Protein AF-A0A925UY74-F1 (afdb_monomer)

Radius of gyration: 26.26 Å; Cα contacts (8 Å, |Δi|>4): 155; chains: 1; bounding box: 75×29×95 Å

Mean predicted aligned error: 13.78 Å

Nearest PDB structures (foldseek):
  8ek4-assembly1_A  TM=3.257E-01  e=4.317E+00  synthetic construct
  6peq-assembly1_E  TM=3.991E-01  e=7.430E+00  Mus musculus

Sequence (183 aa):
MSEIPPVPEPGPTPPPEGYVAYPRGPQATTYGSADQLQALVEGYYGLNYVFILNVVLAMGGRLVGLSVDSPQGALAMLAGYFIVLFVVVGACSFPYNRKIAFGKGWGDGNAILASLLTALFSWLCCGIFGYIVMQQIAMSEMKKYGLKAGLGLRKKDAMALVEQLRAQESTTRTGQQSGNPTF

Secondary structure (DSSP, 8-state):
--PPPPPPP---PPPPTT-------S-----S-HHHHHHHHHHHHHHHHHHHHHHHHHHHHHHHHTT--SHHHHHHHHHHHHHHHHHHHHHHHHHHHHHHHHHHT--HHHHHHHHHHHHHHTTTSTTHHHHHHHHHHHHHHHHHTT---BSB--HHHHHHHHHHHHHHHHHHHHHHHT-----

Structure (mmCIF, N/CA/C/O backbone):
data_AF-A0A925UY74-F1
#
_entry.id   AF-A0A925UY74-F1
#
loop_
_atom_site.group_PDB
_atom_site.id
_atom_site.type_symbol
_atom_site.label_atom_id
_atom_site.label_alt_id
_atom_site.label_comp_id
_atom_site.label_asym_id
_atom_site.label_entity_id
_atom_site.label_seq_id
_atom_site.pdbx_PDB_ins_code
_atom_site.Cartn_x
_atom_site.Cartn_y
_atom_site.Cartn_z
_atom_site.occupancy
_atom_site.B_iso_or_equiv
_atom_site.auth_seq_id
_atom_site.auth_comp_id
_atom_site.auth_asym_id
_atom_site.auth_atom_id
_atom_site.pdbx_PDB_model_num
ATOM 1 N N . MET A 1 1 ? 30.519 -5.473 70.296 1.00 44.72 1 MET A N 1
ATOM 2 C CA . MET A 1 1 ? 30.339 -5.125 68.873 1.00 44.72 1 MET A CA 1
ATOM 3 C C . MET A 1 1 ? 28.926 -5.538 68.522 1.00 44.72 1 MET A C 1
ATOM 5 O O . MET A 1 1 ? 28.656 -6.728 68.520 1.00 44.72 1 MET A O 1
ATOM 9 N N . SER A 1 2 ? 28.015 -4.575 68.410 1.00 44.06 2 SER A N 1
ATOM 10 C CA . SER A 1 2 ? 26.586 -4.837 68.217 1.00 44.06 2 SER A CA 1
ATOM 11 C C . SER A 1 2 ? 26.280 -4.779 66.724 1.00 44.06 2 SER A C 1
ATOM 13 O O . SER A 1 2 ? 26.432 -3.720 66.119 1.00 44.06 2 SER A O 1
ATOM 15 N N . GLU A 1 3 ? 25.918 -5.915 66.129 1.00 50.50 3 GLU A N 1
ATOM 16 C CA . GLU A 1 3 ? 25.478 -5.991 64.734 1.00 50.50 3 GLU A CA 1
ATOM 17 C C . GLU A 1 3 ? 24.120 -5.298 64.580 1.00 50.50 3 GLU A C 1
ATOM 19 O O . GLU A 1 3 ? 23.162 -5.583 65.300 1.00 50.50 3 GLU A O 1
ATOM 24 N N . ILE A 1 4 ? 24.060 -4.343 63.655 1.00 61.00 4 ILE A N 1
ATOM 25 C CA . ILE A 1 4 ? 22.840 -3.634 63.271 1.00 61.00 4 ILE A CA 1
ATOM 26 C C . ILE A 1 4 ? 22.059 -4.566 62.329 1.00 61.00 4 ILE A C 1
ATOM 28 O O . ILE A 1 4 ? 22.638 -5.018 61.339 1.00 61.00 4 ILE A O 1
ATOM 32 N N . PRO A 1 5 ? 20.776 -4.875 62.592 1.00 61.28 5 PRO A N 1
ATOM 33 C CA . PRO A 1 5 ? 19.985 -5.698 61.684 1.00 61.28 5 PRO A CA 1
ATOM 34 C C . PRO A 1 5 ? 19.741 -4.973 60.344 1.00 61.28 5 PRO A C 1
ATOM 36 O O . PRO A 1 5 ? 19.656 -3.742 60.320 1.00 61.28 5 PRO A O 1
ATOM 39 N N . PRO A 1 6 ? 19.616 -5.708 59.223 1.00 59.97 6 PRO A N 1
ATOM 40 C CA . PRO A 1 6 ? 19.415 -5.116 57.904 1.00 59.97 6 PRO A CA 1
ATOM 41 C C . PRO A 1 6 ? 18.084 -4.354 57.825 1.00 59.97 6 PRO A C 1
ATOM 43 O O . PRO A 1 6 ? 17.042 -4.832 58.275 1.00 59.97 6 PRO A O 1
ATOM 46 N N . VAL A 1 7 ? 18.138 -3.156 57.238 1.00 63.53 7 VAL A N 1
ATOM 47 C CA . VAL A 1 7 ? 16.979 -2.293 56.972 1.00 63.53 7 VAL A CA 1
ATOM 48 C C . VAL A 1 7 ? 16.044 -3.006 55.981 1.00 63.53 7 VAL A C 1
ATOM 50 O O . VAL A 1 7 ? 16.523 -3.432 54.929 1.00 63.53 7 VAL A O 1
ATOM 53 N N . PRO A 1 8 ? 14.736 -3.147 56.266 1.00 57.12 8 PRO A N 1
ATOM 54 C CA . PRO A 1 8 ? 13.783 -3.693 55.304 1.00 57.12 8 PRO A CA 1
ATOM 55 C C . PRO A 1 8 ? 13.732 -2.808 54.054 1.00 57.12 8 PRO A C 1
ATOM 57 O O . PRO A 1 8 ? 13.574 -1.591 54.173 1.00 57.12 8 PRO A O 1
ATOM 60 N N . GLU A 1 9 ? 13.854 -3.402 52.864 1.00 60.41 9 GLU A N 1
ATOM 61 C CA . GLU A 1 9 ? 13.630 -2.675 51.613 1.00 60.41 9 GLU A CA 1
ATOM 62 C C . GLU A 1 9 ? 12.222 -2.061 51.635 1.00 60.41 9 GLU A C 1
ATOM 64 O O . GLU A 1 9 ? 11.257 -2.758 51.975 1.00 60.41 9 GLU A O 1
ATOM 69 N N . PRO A 1 10 ? 12.066 -0.766 51.303 1.00 47.56 10 PRO A N 1
ATOM 70 C CA . PRO A 1 10 ? 10.746 -0.180 51.194 1.00 47.56 10 PRO A CA 1
ATOM 71 C C . PRO A 1 10 ? 10.003 -0.922 50.083 1.00 47.56 10 PRO A C 1
ATOM 73 O O . PRO A 1 10 ? 10.365 -0.840 48.909 1.00 47.56 10 PRO A O 1
ATOM 76 N N . GLY A 1 11 ? 8.973 -1.676 50.475 1.00 52.66 11 GLY A N 1
ATOM 77 C CA . GLY A 1 11 ? 8.026 -2.272 49.541 1.00 52.66 11 GLY A CA 1
ATOM 78 C C . GLY A 1 11 ? 7.460 -1.204 48.599 1.00 52.66 11 GLY A C 1
ATOM 79 O O . GLY A 1 11 ? 7.533 -0.013 48.917 1.00 52.66 11 GLY A O 1
ATOM 80 N N . PRO A 1 12 ? 6.912 -1.603 47.437 1.00 53.03 12 PRO A N 1
ATOM 81 C CA . PRO A 1 12 ? 6.404 -0.665 46.443 1.00 53.03 12 PRO A CA 1
ATOM 82 C C . PRO A 1 12 ? 5.466 0.325 47.127 1.00 53.03 12 PRO A C 1
ATOM 84 O O . PRO A 1 12 ? 4.420 -0.054 47.657 1.00 53.03 12 PRO A O 1
ATOM 87 N N . THR A 1 13 ? 5.893 1.586 47.175 1.00 57.91 13 THR A N 1
ATOM 88 C CA . THR A 1 13 ? 5.117 2.647 47.793 1.00 57.91 13 THR A CA 1
ATOM 89 C C . THR A 1 13 ? 3.777 2.726 47.068 1.00 57.91 13 THR A C 1
ATOM 91 O O . THR A 1 13 ? 3.753 2.743 45.830 1.00 57.91 13 THR A O 1
ATOM 94 N N . PRO A 1 14 ? 2.645 2.732 47.796 1.00 54.75 14 PRO A N 1
ATOM 95 C CA . PRO A 1 14 ? 1.365 2.990 47.164 1.00 54.75 14 PRO A CA 1
ATOM 96 C C . PRO A 1 14 ? 1.463 4.342 46.442 1.00 54.75 14 PRO A C 1
ATOM 98 O O . PRO A 1 14 ? 2.092 5.269 46.967 1.00 54.75 14 PRO A O 1
ATOM 101 N N . PRO A 1 15 ? 0.925 4.458 45.214 1.00 52.31 15 PRO A N 1
ATOM 102 C CA . PRO A 1 15 ? 0.995 5.703 44.468 1.00 52.31 15 PRO A CA 1
ATOM 103 C C . PRO A 1 15 ? 0.397 6.840 45.315 1.00 52.31 15 PRO A C 1
ATOM 105 O O . PRO A 1 15 ? -0.578 6.599 46.029 1.00 52.31 15 PRO A O 1
ATOM 108 N N . PRO A 1 16 ? 0.971 8.057 45.256 1.00 47.22 16 PRO A N 1
ATOM 109 C CA . PRO A 1 16 ? 0.537 9.181 46.077 1.00 47.22 16 PRO A CA 1
ATOM 110 C C . PRO A 1 16 ? -0.980 9.378 45.980 1.00 47.22 16 PRO A C 1
ATOM 112 O O . PRO A 1 16 ? -1.518 9.474 44.871 1.00 47.22 16 PRO A O 1
ATOM 115 N N . GLU A 1 17 ? -1.659 9.433 47.129 1.00 47.22 17 GLU A N 1
ATOM 116 C CA . GLU A 1 17 ? -3.089 9.741 47.212 1.00 47.22 17 GLU A CA 1
ATOM 117 C C . GLU A 1 17 ? -3.333 11.106 46.558 1.00 47.22 17 GLU A C 1
ATOM 119 O O . GLU A 1 17 ? -2.916 12.148 47.059 1.00 47.22 17 GLU A O 1
ATOM 124 N N . GLY A 1 18 ? -3.924 11.085 45.363 1.00 42.22 18 GLY A N 1
ATOM 125 C CA . GLY A 1 18 ? -4.015 12.249 44.479 1.00 42.22 18 GLY A CA 1
ATOM 126 C C . GLY A 1 18 ? -3.722 11.931 43.013 1.00 42.22 18 GLY A C 1
ATOM 127 O O . GLY A 1 18 ? -4.150 12.681 42.137 1.00 42.22 18 GLY A O 1
ATOM 128 N N . TYR A 1 19 ? -3.093 10.788 42.708 1.00 36.66 19 TYR A N 1
ATOM 129 C CA . TYR A 1 19 ? -3.190 10.213 41.368 1.00 36.66 19 TYR A CA 1
ATOM 130 C C . TYR A 1 19 ? -4.611 9.697 41.167 1.00 36.66 19 TYR A C 1
ATOM 132 O O . TYR A 1 19 ? -4.950 8.567 41.516 1.00 36.66 19 TYR A O 1
ATOM 140 N N . VAL A 1 20 ? -5.454 10.551 40.590 1.00 40.66 20 VAL A N 1
ATOM 141 C CA . VAL A 1 20 ? -6.691 10.128 39.946 1.00 40.66 20 VAL A CA 1
ATOM 142 C C . VAL A 1 20 ? -6.278 9.043 38.957 1.00 40.66 20 VAL A C 1
ATOM 144 O O . VAL A 1 20 ? -5.642 9.326 37.939 1.00 40.66 20 VAL A O 1
ATOM 147 N N . ALA A 1 21 ? -6.575 7.784 39.280 1.00 42.03 21 ALA A N 1
ATOM 148 C CA . ALA A 1 21 ? -6.619 6.735 38.282 1.00 42.03 21 ALA A CA 1
ATOM 149 C C . ALA A 1 21 ? -7.477 7.308 37.158 1.00 42.03 21 ALA A C 1
ATOM 151 O O . ALA A 1 21 ? -8.649 7.597 37.404 1.00 42.03 21 ALA A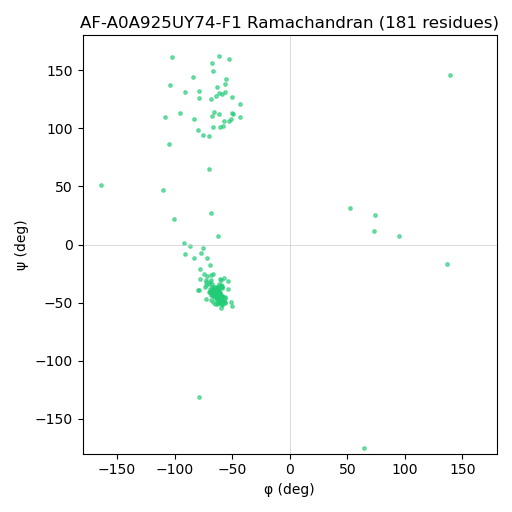 O 1
ATOM 152 N N . TYR A 1 22 ? -6.882 7.579 35.987 1.00 34.72 22 TYR A N 1
ATOM 153 C CA . TYR A 1 22 ? -7.635 8.085 34.842 1.00 34.72 22 TYR A CA 1
ATOM 154 C C . TYR A 1 22 ? -8.917 7.265 34.772 1.00 34.72 22 TYR A C 1
ATOM 156 O O . TYR A 1 22 ? -8.807 6.033 34.707 1.00 34.72 22 TYR A O 1
ATOM 164 N N . PRO A 1 23 ? -10.103 7.890 34.859 1.00 38.28 23 PRO A N 1
ATOM 165 C CA . PRO A 1 23 ? -11.331 7.140 34.788 1.00 38.28 23 PRO A CA 1
ATOM 166 C C . PRO A 1 23 ? -11.342 6.454 33.426 1.00 38.28 23 PRO A C 1
ATOM 168 O O . PRO A 1 23 ? -11.661 7.053 32.404 1.00 38.28 23 PRO A O 1
ATOM 171 N N . ARG A 1 24 ? -11.009 5.159 33.407 1.00 45.78 24 ARG A N 1
ATOM 172 C CA . ARG A 1 24 ? -11.509 4.224 32.404 1.00 45.78 24 ARG A CA 1
ATOM 173 C C . ARG A 1 24 ? -12.988 4.040 32.712 1.00 45.78 24 ARG A C 1
ATOM 175 O O . ARG A 1 24 ? -13.422 2.979 33.144 1.00 45.78 24 ARG A O 1
ATOM 182 N N . GLY A 1 25 ? -13.749 5.122 32.570 1.00 36.22 25 GLY A N 1
ATOM 183 C CA . GLY A 1 25 ? -15.185 5.016 32.471 1.00 36.22 25 GLY A CA 1
ATOM 184 C C . GLY A 1 25 ? -15.522 4.196 31.220 1.00 36.22 25 GLY A C 1
ATOM 185 O O . GLY A 1 25 ? -14.705 4.111 30.299 1.00 36.22 25 GLY A O 1
ATOM 186 N N . PRO A 1 26 ? -16.744 3.662 31.114 1.00 45.62 26 PRO A N 1
ATOM 187 C CA . PRO A 1 26 ? -17.269 3.097 29.868 1.00 45.62 26 PRO A CA 1
ATOM 188 C C . PRO A 1 26 ? -17.388 4.129 28.722 1.00 45.62 26 PRO A C 1
ATOM 190 O O . PRO A 1 26 ? -17.925 3.827 27.665 1.00 45.62 26 PRO A O 1
ATOM 193 N N . GLN A 1 27 ? -16.884 5.346 28.926 1.00 43.44 27 GLN A N 1
ATOM 194 C CA . GLN A 1 27 ? -16.844 6.468 28.000 1.00 43.44 27 GLN A CA 1
ATOM 195 C C . GLN A 1 27 ? -15.401 6.737 27.555 1.00 43.44 27 GLN A C 1
ATOM 197 O O . GLN A 1 27 ? -14.945 7.879 27.555 1.00 43.44 27 GLN A O 1
ATOM 202 N N . ALA A 1 28 ? -14.654 5.693 27.177 1.00 43.72 28 ALA A N 1
ATOM 203 C CA . ALA A 1 28 ? -13.591 5.919 26.208 1.00 43.72 28 ALA A CA 1
ATOM 204 C C . ALA A 1 28 ? -14.299 6.501 24.984 1.00 43.72 28 ALA A C 1
ATOM 206 O O . ALA A 1 28 ? -15.018 5.775 24.302 1.00 43.72 28 ALA A O 1
ATOM 207 N N . THR A 1 29 ? -14.205 7.818 24.796 1.00 46.59 29 THR A N 1
ATOM 208 C CA . THR A 1 29 ? -14.653 8.507 23.590 1.00 46.59 29 THR A CA 1
ATOM 209 C C . THR A 1 29 ? -14.200 7.659 22.419 1.00 46.59 29 THR A C 1
ATOM 211 O O . THR A 1 29 ? -12.999 7.477 22.225 1.00 46.59 29 THR A O 1
ATOM 214 N N . THR A 1 30 ? -15.162 7.032 21.745 1.00 56.03 30 THR A N 1
ATOM 215 C CA . THR A 1 30 ? -14.930 6.027 20.715 1.00 56.03 30 THR A CA 1
ATOM 216 C C . THR A 1 30 ? -13.933 6.615 19.726 1.00 56.03 30 THR A C 1
ATOM 218 O O . THR A 1 30 ? -14.227 7.611 19.065 1.00 56.03 30 THR A O 1
ATOM 221 N N . TYR A 1 31 ? -12.694 6.113 19.738 1.00 62.91 31 TYR A N 1
ATOM 222 C CA . TYR A 1 31 ? -11.651 6.657 18.880 1.00 62.91 31 TYR A CA 1
ATOM 223 C C . TYR A 1 31 ? -12.034 6.319 17.444 1.00 62.91 31 TYR A C 1
ATOM 225 O O . TYR A 1 31 ? -12.016 5.146 17.092 1.00 62.91 31 TYR A O 1
ATOM 233 N N . GLY A 1 32 ? -12.402 7.325 16.650 1.00 74.38 32 GLY A N 1
ATOM 234 C CA . GLY A 1 32 ? -12.846 7.147 15.267 1.00 74.38 32 GLY A CA 1
ATOM 235 C C . GLY A 1 32 ? -14.154 6.359 15.110 1.00 74.38 32 GLY A C 1
ATOM 236 O O . GLY A 1 32 ? -14.821 6.018 16.086 1.00 74.38 32 GLY A O 1
ATOM 237 N N . SER A 1 33 ? -14.535 6.093 13.859 1.00 83.44 33 SER A N 1
ATOM 238 C CA . SER A 1 33 ? -15.723 5.293 13.517 1.00 83.44 33 SER A CA 1
ATOM 239 C C . SER A 1 33 ? -15.375 3.864 13.098 1.00 83.44 33 SER A C 1
ATOM 241 O O . SER A 1 33 ? -14.248 3.572 12.678 1.00 83.44 33 SER A O 1
ATOM 243 N N . ALA A 1 34 ? -16.368 2.971 13.136 1.00 84.38 34 ALA A N 1
ATOM 244 C CA . ALA A 1 34 ? -16.232 1.612 12.609 1.00 84.38 34 ALA A CA 1
ATOM 245 C C . ALA A 1 34 ? -15.748 1.601 11.143 1.00 84.38 34 ALA A C 1
ATOM 247 O O . ALA A 1 34 ? -14.894 0.793 10.769 1.00 84.38 34 ALA A O 1
ATOM 248 N N . ASP A 1 35 ? -16.229 2.544 10.327 1.00 84.06 35 ASP A N 1
ATOM 249 C CA . ASP A 1 35 ? -15.862 2.657 8.912 1.00 84.06 35 ASP A CA 1
ATOM 250 C C . ASP A 1 35 ? -14.408 3.120 8.714 1.00 84.06 35 ASP A C 1
ATOM 252 O O . ASP A 1 35 ? -13.727 2.661 7.792 1.00 84.06 35 ASP A O 1
ATOM 256 N N . GLN A 1 36 ? -13.889 3.983 9.595 1.00 84.06 36 GLN A N 1
ATOM 257 C CA . GLN A 1 36 ? -12.480 4.390 9.575 1.00 84.06 36 GLN A CA 1
ATOM 258 C C . GLN A 1 36 ? -11.556 3.218 9.918 1.00 84.06 36 GLN A C 1
ATOM 260 O O . GLN A 1 36 ? -10.562 2.993 9.219 1.00 84.06 36 GLN A O 1
ATOM 265 N N . LEU A 1 37 ? -11.905 2.427 10.939 1.00 85.50 37 LEU A N 1
ATOM 266 C CA . LEU A 1 37 ? -11.151 1.223 11.282 1.00 85.50 37 LEU A CA 1
ATOM 267 C C . LEU A 1 37 ? -11.206 0.188 10.152 1.00 85.50 37 LEU A C 1
ATOM 269 O O . LEU A 1 37 ? -10.174 -0.376 9.785 1.00 85.50 37 LEU A O 1
ATOM 273 N N . GLN A 1 38 ? -12.380 -0.029 9.554 1.00 87.75 38 GLN A N 1
ATOM 274 C CA . GLN A 1 38 ? -12.535 -0.939 8.421 1.00 87.75 38 GLN A CA 1
ATOM 275 C C . GLN A 1 38 ? -11.642 -0.520 7.242 1.00 87.75 38 GLN A C 1
ATOM 277 O O . GLN A 1 38 ? -10.935 -1.356 6.673 1.00 87.75 38 GLN A O 1
ATOM 282 N N . ALA A 1 39 ? -11.605 0.773 6.912 1.00 86.31 39 ALA A N 1
ATOM 283 C CA . ALA A 1 39 ? -10.749 1.295 5.854 1.00 86.31 39 ALA A CA 1
ATOM 284 C C . ALA A 1 39 ? -9.250 1.097 6.154 1.00 86.31 39 ALA A C 1
ATOM 286 O O . ALA A 1 39 ? -8.506 0.667 5.268 1.00 86.31 39 ALA A O 1
ATOM 287 N N . LEU A 1 40 ? -8.799 1.325 7.396 1.00 86.62 40 LEU A N 1
ATOM 288 C CA . LEU A 1 40 ? -7.410 1.053 7.803 1.00 86.62 40 LEU A CA 1
ATOM 289 C C . LEU A 1 40 ? -7.042 -0.416 7.613 1.00 86.62 40 LEU A C 1
ATOM 291 O O . LEU A 1 40 ? -5.986 -0.717 7.056 1.00 86.62 40 LEU A O 1
ATOM 295 N N . VAL A 1 41 ? -7.917 -1.326 8.044 1.00 87.69 41 VAL A N 1
ATOM 296 C CA . VAL A 1 41 ? -7.711 -2.773 7.926 1.00 87.69 41 VAL A CA 1
ATOM 297 C C . VAL A 1 41 ? -7.626 -3.174 6.455 1.00 87.69 41 VAL A C 1
ATOM 299 O O . VAL A 1 41 ? -6.674 -3.836 6.040 1.00 87.69 41 VAL A O 1
ATOM 302 N N . GLU A 1 42 ? -8.584 -2.750 5.636 1.00 88.50 42 GLU A N 1
ATOM 303 C CA . GLU A 1 42 ? -8.595 -3.058 4.206 1.00 88.50 42 GLU A CA 1
ATOM 304 C C . GLU A 1 42 ? -7.387 -2.477 3.466 1.00 88.50 42 GLU A C 1
ATOM 306 O O . GLU A 1 42 ? -6.826 -3.146 2.598 1.00 88.50 42 GLU A O 1
ATOM 311 N N . GLY A 1 43 ? -6.965 -1.262 3.815 1.00 86.00 43 GLY A N 1
ATOM 312 C CA . GLY A 1 43 ? -5.767 -0.639 3.264 1.00 86.00 43 GLY A CA 1
ATOM 313 C C . GLY A 1 43 ? -4.487 -1.376 3.666 1.00 86.00 43 GLY A C 1
ATOM 314 O O . GLY A 1 43 ? -3.660 -1.678 2.809 1.00 86.00 43 GLY A O 1
ATOM 315 N N . TYR A 1 44 ? -4.360 -1.746 4.943 1.00 88.81 44 TYR A N 1
ATOM 316 C CA . TYR A 1 44 ? -3.216 -2.482 5.485 1.00 88.81 44 TYR A CA 1
ATOM 317 C C . TYR A 1 44 ? -3.009 -3.831 4.783 1.00 88.81 44 TYR A C 1
ATOM 319 O O . TYR A 1 44 ? -1.925 -4.107 4.269 1.00 88.81 44 TYR A O 1
ATOM 327 N N . TYR A 1 45 ? -4.055 -4.662 4.696 1.00 88.50 45 TYR A N 1
ATOM 328 C CA . TYR A 1 45 ? -3.957 -5.952 4.000 1.00 88.50 45 TYR A CA 1
ATOM 329 C C . TYR A 1 45 ? -3.896 -5.794 2.481 1.00 88.50 45 TYR A C 1
ATOM 331 O O . TYR A 1 45 ? -3.233 -6.584 1.816 1.00 88.50 45 TYR A O 1
ATOM 339 N N . GLY A 1 46 ? -4.556 -4.774 1.930 1.00 85.88 46 GLY A N 1
ATOM 340 C CA . GLY A 1 46 ? -4.504 -4.446 0.510 1.00 85.88 46 GLY A CA 1
ATOM 341 C C . GLY A 1 46 ? -3.087 -4.145 0.027 1.00 85.88 46 GLY A C 1
ATOM 342 O O . GLY A 1 46 ? -2.648 -4.705 -0.977 1.00 85.88 46 GLY A O 1
ATOM 343 N N . LEU A 1 47 ? -2.327 -3.353 0.792 1.00 86.75 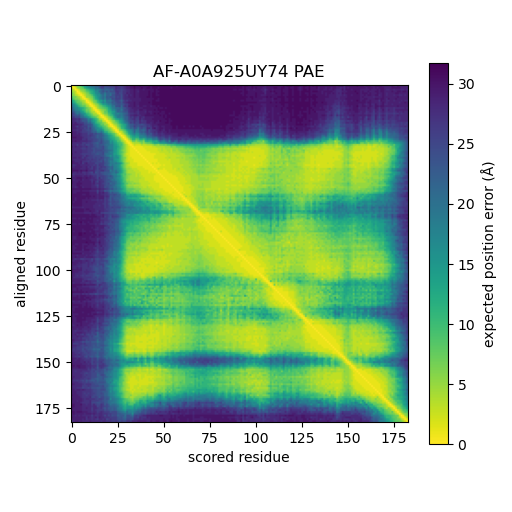47 LEU A N 1
ATOM 344 C CA . LEU A 1 47 ? -0.928 -3.066 0.470 1.00 86.75 47 LEU A CA 1
ATOM 345 C C . LEU A 1 47 ? -0.045 -4.317 0.438 1.00 86.75 47 LEU A C 1
ATOM 347 O O . LEU A 1 47 ? 0.917 -4.332 -0.324 1.00 86.75 47 LEU A O 1
ATOM 351 N N . ASN A 1 48 ? -0.353 -5.365 1.211 1.00 88.25 48 ASN A N 1
ATOM 352 C CA . ASN A 1 48 ? 0.420 -6.615 1.168 1.00 88.25 48 ASN A CA 1
ATOM 353 C C . ASN A 1 48 ? 0.348 -7.256 -0.220 1.00 88.25 48 ASN A C 1
ATOM 355 O O . ASN A 1 48 ? 1.364 -7.715 -0.736 1.00 88.25 48 ASN A O 1
ATOM 359 N N . TYR A 1 49 ? -0.833 -7.250 -0.846 1.00 86.75 49 TYR A N 1
ATOM 360 C CA . TYR A 1 49 ? -1.000 -7.774 -2.201 1.00 86.75 49 TYR A CA 1
ATOM 361 C C . TYR A 1 49 ? -0.223 -6.949 -3.223 1.00 86.75 49 TYR A C 1
ATOM 363 O O . TYR A 1 49 ? 0.416 -7.519 -4.102 1.00 86.75 49 TYR A O 1
ATOM 371 N N . VAL A 1 50 ? -0.223 -5.620 -3.083 1.00 86.06 50 VAL A N 1
ATOM 372 C CA . VAL A 1 50 ? 0.540 -4.734 -3.974 1.00 86.06 50 VAL A CA 1
ATOM 373 C C . VAL A 1 50 ? 2.044 -4.926 -3.795 1.00 86.06 50 VAL A C 1
ATOM 375 O O . VAL A 1 50 ? 2.777 -4.931 -4.779 1.00 86.06 50 VAL A O 1
ATOM 378 N N . PHE A 1 51 ? 2.511 -5.139 -2.565 1.00 86.12 51 PHE A N 1
ATOM 379 C CA . PHE A 1 51 ? 3.910 -5.459 -2.298 1.00 86.12 51 PHE A CA 1
ATOM 380 C C . PHE A 1 51 ? 4.321 -6.781 -2.955 1.00 86.12 51 PHE A C 1
ATOM 382 O O . PHE A 1 51 ? 5.322 -6.821 -3.664 1.00 86.12 51 PHE A O 1
ATOM 389 N N . ILE A 1 52 ? 3.520 -7.841 -2.795 1.00 88.38 52 ILE A N 1
ATOM 390 C CA . ILE A 1 52 ? 3.773 -9.137 -3.445 1.00 88.38 52 ILE A CA 1
ATOM 391 C C . ILE A 1 52 ? 3.769 -8.984 -4.970 1.00 88.38 52 ILE A C 1
ATOM 393 O O . ILE A 1 52 ? 4.687 -9.468 -5.628 1.00 88.38 52 ILE A O 1
ATOM 397 N N . LEU A 1 53 ? 2.787 -8.272 -5.532 1.00 87.38 53 LEU A N 1
ATOM 398 C CA . LEU A 1 53 ? 2.732 -7.969 -6.962 1.00 87.38 53 LEU A CA 1
ATOM 399 C C . LEU A 1 53 ? 4.008 -7.256 -7.422 1.00 87.38 53 LEU A C 1
ATOM 401 O O . LEU A 1 53 ? 4.592 -7.649 -8.427 1.00 87.38 53 LEU A O 1
ATOM 405 N N . ASN A 1 54 ? 4.470 -6.251 -6.675 1.00 85.69 54 ASN A N 1
ATOM 406 C CA . ASN A 1 54 ? 5.693 -5.532 -7.004 1.00 85.69 54 ASN A CA 1
ATOM 407 C C . ASN A 1 54 ? 6.927 -6.444 -6.967 1.00 85.69 54 ASN A C 1
ATOM 409 O O . ASN A 1 54 ? 7.761 -6.363 -7.858 1.00 85.69 54 ASN A O 1
ATOM 413 N N . VAL A 1 55 ? 7.034 -7.350 -5.988 1.00 85.62 55 VAL A N 1
ATOM 414 C CA . VAL A 1 55 ? 8.126 -8.339 -5.919 1.00 85.62 55 VAL A CA 1
ATOM 415 C C . VAL A 1 55 ? 8.090 -9.297 -7.115 1.00 85.62 55 VAL A C 1
ATOM 417 O O . VAL A 1 55 ? 9.123 -9.554 -7.731 1.00 85.62 55 VAL A O 1
ATOM 420 N N . VAL A 1 56 ? 6.908 -9.794 -7.491 1.00 87.50 56 VAL A N 1
ATOM 421 C CA . VAL A 1 56 ? 6.742 -10.681 -8.655 1.00 87.50 56 VAL A CA 1
ATOM 422 C C . VAL A 1 56 ? 7.117 -9.956 -9.947 1.00 87.50 56 VAL A C 1
ATOM 424 O O . VAL A 1 56 ? 7.871 -10.493 -10.759 1.00 87.50 56 VAL A O 1
ATOM 427 N N . LEU A 1 57 ? 6.649 -8.716 -10.122 1.00 85.19 57 LEU A N 1
ATOM 428 C CA . LEU A 1 57 ? 7.008 -7.893 -11.273 1.00 85.19 57 LEU A CA 1
ATOM 429 C C . LEU A 1 57 ? 8.511 -7.606 -11.296 1.00 85.19 57 LEU A C 1
ATOM 431 O O . LEU A 1 57 ? 9.108 -7.762 -12.362 1.00 85.19 57 LEU A O 1
ATOM 435 N N . ALA A 1 58 ? 9.119 -7.249 -10.152 1.00 82.12 58 ALA A N 1
ATOM 436 C CA . ALA A 1 58 ? 10.563 -7.032 -9.951 1.00 82.12 58 ALA A CA 1
ATOM 437 C C . ALA A 1 58 ? 11.395 -8.212 -10.466 1.00 82.12 58 ALA A C 1
ATOM 439 O O . ALA A 1 58 ? 12.334 -8.034 -11.246 1.00 82.12 58 ALA A O 1
ATOM 440 N N . MET A 1 59 ? 11.020 -9.428 -10.067 1.00 82.94 59 MET A N 1
ATOM 441 C CA . MET A 1 59 ? 11.683 -10.652 -10.514 1.00 82.94 59 MET A CA 1
ATOM 442 C C . MET A 1 59 ? 11.453 -10.923 -12.005 1.00 82.94 59 MET A C 1
ATOM 444 O O . MET A 1 59 ? 12.406 -11.233 -12.717 1.00 82.94 59 MET A O 1
ATOM 448 N N . GLY A 1 60 ? 10.222 -10.757 -12.498 1.00 81.50 60 GLY A N 1
ATOM 449 C CA . GLY A 1 60 ? 9.892 -10.962 -13.912 1.00 81.50 60 GLY A CA 1
ATOM 450 C C . GLY A 1 60 ? 10.671 -10.033 -14.847 1.00 81.50 60 GLY A C 1
ATOM 451 O O . GLY A 1 60 ? 11.241 -10.485 -15.837 1.00 81.50 60 GLY A O 1
ATOM 452 N N . GLY A 1 61 ? 10.781 -8.749 -14.499 1.00 77.56 61 GLY A N 1
ATOM 453 C CA . GLY A 1 61 ? 11.544 -7.773 -15.282 1.00 77.56 61 GLY A CA 1
ATOM 454 C C . GLY A 1 61 ? 13.038 -8.077 -15.342 1.00 77.56 61 GLY A C 1
ATOM 455 O O . GLY A 1 61 ? 13.655 -7.921 -16.393 1.00 77.56 61 GLY A O 1
ATOM 456 N N . ARG A 1 62 ? 13.614 -8.580 -14.242 1.00 76.31 62 ARG A N 1
ATOM 457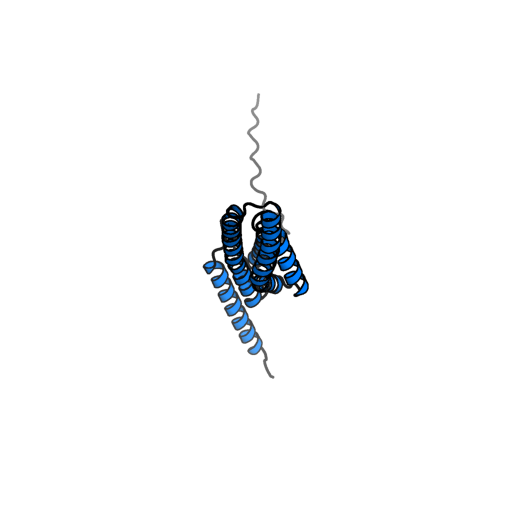 C CA . ARG A 1 62 ? 15.017 -9.019 -14.202 1.00 76.31 62 ARG A CA 1
ATOM 458 C C . ARG A 1 62 ? 15.272 -10.193 -15.146 1.00 76.31 62 ARG A C 1
ATOM 460 O O . ARG A 1 62 ? 16.291 -10.187 -15.821 1.00 76.31 62 ARG A O 1
ATOM 467 N N . LEU A 1 63 ? 14.354 -11.159 -15.223 1.00 79.31 63 LEU A N 1
ATOM 468 C CA . LEU A 1 63 ? 14.483 -12.318 -16.115 1.00 79.31 63 LEU A CA 1
ATOM 469 C C . LEU A 1 63 ? 14.443 -11.918 -17.595 1.00 79.31 63 LEU A C 1
ATOM 471 O O . LEU A 1 63 ? 15.267 -12.388 -18.371 1.00 79.31 63 LEU A O 1
ATOM 475 N N . VAL A 1 64 ? 13.538 -11.009 -17.969 1.00 77.31 64 VAL A N 1
ATOM 476 C CA . VAL A 1 64 ? 13.459 -10.482 -19.344 1.00 77.31 64 VAL A CA 1
ATOM 477 C C . VAL A 1 64 ? 14.681 -9.604 -19.671 1.00 77.31 64 VAL A C 1
ATOM 479 O O . VAL A 1 64 ? 15.149 -9.581 -20.804 1.00 77.31 64 VAL A O 1
ATOM 482 N N . GLY A 1 65 ? 15.257 -8.931 -18.668 1.00 71.38 65 GLY A N 1
ATOM 483 C CA . GLY A 1 65 ? 16.459 -8.103 -18.820 1.00 71.38 65 GLY A CA 1
ATOM 484 C C . GLY A 1 65 ? 17.722 -8.885 -19.163 1.00 71.38 65 GLY A C 1
ATOM 485 O O . GLY A 1 65 ? 18.614 -8.340 -19.805 1.00 71.38 65 GLY A O 1
ATOM 486 N N . LEU A 1 66 ? 17.783 -10.168 -18.796 1.00 76.12 66 LEU A N 1
ATOM 487 C CA . LEU A 1 66 ? 18.897 -11.056 -19.143 1.00 76.12 66 LEU A CA 1
ATOM 488 C C . LEU A 1 66 ? 18.912 -11.447 -20.628 1.00 76.12 66 LEU A C 1
ATOM 490 O O . LEU A 1 66 ? 19.892 -12.019 -21.087 1.00 76.12 66 LEU A O 1
ATOM 494 N N . SER A 1 67 ? 17.835 -11.171 -21.367 1.00 78.44 67 SER A N 1
ATOM 495 C CA . SER A 1 67 ? 17.673 -11.557 -22.776 1.00 78.44 67 SER A CA 1
ATOM 496 C C . SER A 1 67 ? 18.155 -10.489 -23.765 1.00 78.44 67 SER A C 1
ATOM 498 O O . SER A 1 67 ? 17.967 -10.651 -24.968 1.00 78.44 67 SER A O 1
ATOM 500 N N . VAL A 1 68 ? 18.684 -9.361 -23.277 1.00 83.00 68 VAL A N 1
ATOM 501 C CA . VAL A 1 68 ? 19.023 -8.201 -24.108 1.00 83.00 68 VAL A CA 1
ATOM 502 C C . VAL A 1 68 ? 20.536 -8.063 -24.247 1.00 83.00 68 VAL A C 1
ATOM 504 O O . VAL A 1 68 ? 21.218 -7.648 -23.315 1.00 83.00 68 VAL A O 1
ATOM 507 N N . ASP A 1 69 ? 21.045 -8.338 -25.447 1.00 83.06 69 ASP A N 1
ATOM 508 C CA . ASP A 1 69 ? 22.490 -8.391 -25.713 1.00 83.06 69 ASP A CA 1
ATOM 509 C C . ASP A 1 69 ? 23.136 -7.019 -25.980 1.00 83.06 69 ASP A C 1
ATOM 511 O O . ASP A 1 69 ? 24.361 -6.894 -26.007 1.00 83.06 69 ASP A O 1
ATOM 515 N N . SER A 1 70 ? 22.337 -5.963 -26.182 1.00 89.69 70 SER A N 1
ATOM 516 C CA . SER A 1 70 ? 22.853 -4.619 -26.477 1.00 89.69 70 SER A CA 1
ATOM 517 C C . SER A 1 70 ? 22.763 -3.678 -25.266 1.00 89.69 70 SER A C 1
ATOM 519 O O . SER A 1 70 ? 21.710 -3.603 -24.628 1.00 89.69 70 SER A O 1
ATOM 521 N N . PRO A 1 71 ? 23.802 -2.868 -24.977 1.00 84.56 71 PRO A N 1
ATOM 522 C CA . PRO A 1 71 ? 23.763 -1.888 -23.886 1.00 84.56 71 PRO A CA 1
ATOM 523 C C . PRO A 1 71 ? 22.636 -0.856 -24.035 1.00 84.56 71 PRO A C 1
ATOM 525 O O . PRO A 1 71 ? 22.007 -0.461 -23.056 1.00 84.56 71 PRO A O 1
ATOM 528 N N . GLN A 1 72 ? 22.356 -0.436 -25.273 1.00 87.75 72 GLN A N 1
ATOM 529 C CA . GLN A 1 72 ? 21.280 0.507 -25.596 1.00 87.75 72 GLN A CA 1
ATOM 530 C C . GLN A 1 72 ? 19.901 -0.131 -25.392 1.00 87.75 72 GLN A C 1
ATOM 532 O O . GLN A 1 72 ? 19.015 0.501 -24.818 1.00 87.75 72 GLN A O 1
ATOM 537 N N . GLY A 1 73 ? 19.735 -1.396 -25.792 1.00 84.25 73 GLY A N 1
ATOM 538 C CA . GLY A 1 73 ? 18.525 -2.166 -25.520 1.00 84.25 73 GLY A CA 1
ATOM 539 C C . GLY A 1 73 ? 18.314 -2.388 -24.024 1.00 84.25 73 GLY A C 1
ATOM 540 O O . GLY A 1 73 ? 17.197 -2.225 -23.543 1.00 84.25 73 GLY A O 1
ATOM 541 N N . ALA A 1 74 ? 19.375 -2.688 -23.271 1.00 82.19 74 ALA A N 1
ATOM 542 C CA . ALA A 1 74 ? 19.305 -2.876 -21.824 1.00 82.19 74 ALA A CA 1
ATOM 543 C C . ALA A 1 74 ? 18.878 -1.585 -21.107 1.00 82.19 74 ALA A C 1
ATOM 545 O O . ALA A 1 74 ? 18.020 -1.625 -20.228 1.00 82.19 74 ALA A O 1
ATOM 546 N N . LEU A 1 75 ? 19.413 -0.430 -21.524 1.00 83.94 75 LEU A N 1
ATOM 547 C CA . LEU A 1 75 ? 19.006 0.892 -21.032 1.00 83.94 75 LEU A CA 1
ATOM 548 C C . LEU A 1 75 ? 17.545 1.218 -21.363 1.00 83.94 75 LEU A C 1
ATOM 550 O O . LEU A 1 75 ? 16.799 1.635 -20.477 1.00 83.94 75 LEU A O 1
ATOM 554 N N . ALA A 1 76 ? 17.124 1.008 -22.613 1.00 85.81 76 ALA A N 1
ATOM 555 C CA . ALA A 1 76 ? 15.743 1.237 -23.037 1.00 85.81 76 ALA A CA 1
ATOM 556 C C . ALA A 1 76 ? 14.765 0.324 -22.285 1.00 85.81 76 ALA A C 1
ATOM 558 O O . ALA A 1 76 ? 13.701 0.768 -21.853 1.00 85.81 76 ALA A O 1
ATOM 559 N N . MET A 1 77 ? 15.151 -0.934 -22.067 1.00 85.25 77 MET A N 1
ATOM 560 C CA . MET A 1 77 ? 14.357 -1.887 -21.311 1.00 85.25 77 MET A CA 1
ATOM 561 C C . MET A 1 77 ? 14.282 -1.508 -19.827 1.00 85.25 77 MET A C 1
ATOM 563 O O . MET A 1 77 ? 13.191 -1.527 -19.269 1.00 85.25 77 MET A O 1
ATOM 567 N N . LEU A 1 78 ? 15.390 -1.097 -19.198 1.00 83.62 78 LEU A N 1
ATOM 568 C CA . LEU A 1 78 ? 15.406 -0.561 -17.830 1.00 83.62 78 LEU A CA 1
ATOM 569 C C . LEU A 1 78 ? 14.465 0.643 -17.697 1.00 83.62 78 LEU A C 1
ATOM 571 O O . LEU A 1 78 ? 13.623 0.666 -16.804 1.00 83.62 78 LEU A O 1
ATOM 575 N N . ALA A 1 79 ? 14.560 1.620 -18.599 1.00 84.19 79 ALA A N 1
ATOM 576 C CA . ALA A 1 79 ? 13.707 2.807 -18.568 1.00 84.19 79 ALA A CA 1
ATOM 577 C C . ALA A 1 79 ? 12.221 2.461 -18.778 1.00 84.19 79 ALA A C 1
ATOM 579 O O . ALA A 1 79 ? 11.366 2.912 -18.015 1.00 84.19 79 ALA A O 1
ATOM 580 N N . GLY A 1 80 ? 11.904 1.619 -19.766 1.00 85.19 80 GLY A N 1
ATOM 581 C CA . GLY A 1 80 ? 10.533 1.163 -20.010 1.00 85.19 80 GLY A CA 1
ATOM 582 C C . GLY A 1 80 ? 9.971 0.378 -18.825 1.00 85.19 80 GLY A C 1
ATOM 583 O O . GLY A 1 80 ? 8.844 0.606 -18.391 1.00 85.19 80 GLY A O 1
ATOM 584 N N . TYR A 1 81 ? 10.789 -0.489 -18.238 1.00 84.69 81 TYR A N 1
ATOM 585 C CA . TYR A 1 81 ? 10.435 -1.273 -17.067 1.00 84.69 81 TYR A CA 1
ATOM 586 C C . TYR A 1 81 ? 10.192 -0.404 -15.823 1.00 84.69 81 TYR A C 1
ATOM 588 O O . TYR A 1 81 ? 9.235 -0.649 -15.088 1.00 84.69 81 TYR A O 1
ATOM 596 N N . PHE A 1 82 ? 10.987 0.656 -15.625 1.00 82.94 82 PHE A N 1
ATOM 597 C CA . PHE A 1 82 ? 10.762 1.659 -14.577 1.00 82.94 82 PHE A CA 1
ATOM 598 C C . PHE A 1 82 ? 9.386 2.298 -14.707 1.00 82.94 82 PHE A C 1
ATOM 600 O O . PHE A 1 82 ? 8.635 2.357 -13.736 1.00 82.94 82 PHE A O 1
ATOM 607 N N . ILE A 1 83 ? 9.039 2.741 -15.914 1.00 86.38 83 ILE A N 1
ATOM 608 C CA . ILE A 1 83 ? 7.759 3.4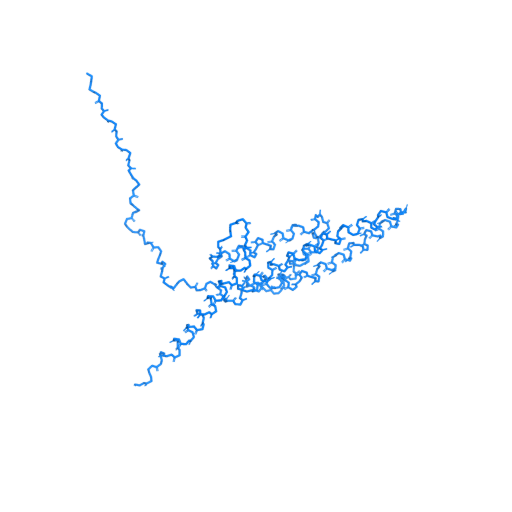00 -16.182 1.00 86.38 83 ILE A CA 1
ATOM 609 C C . ILE A 1 83 ? 6.601 2.434 -15.921 1.00 86.38 83 ILE A C 1
ATOM 611 O O . ILE A 1 83 ? 5.636 2.802 -15.252 1.00 86.38 83 ILE A O 1
ATOM 615 N N . VAL A 1 84 ? 6.706 1.186 -16.389 1.00 86.44 84 VAL A N 1
ATOM 616 C CA . VAL A 1 84 ? 5.671 0.166 -16.167 1.00 86.44 84 VAL A CA 1
ATOM 617 C C . VAL A 1 84 ? 5.491 -0.119 -14.677 1.00 86.44 84 VAL A C 1
ATOM 619 O O . VAL A 1 84 ? 4.360 -0.078 -14.193 1.00 86.44 84 VAL A O 1
ATOM 622 N N . LEU A 1 85 ? 6.576 -0.351 -13.931 1.00 83.44 85 LEU A N 1
ATOM 623 C CA . LEU A 1 85 ? 6.500 -0.553 -12.482 1.00 83.44 85 LEU A CA 1
ATOM 624 C C . LEU A 1 85 ? 5.877 0.649 -11.777 1.00 83.44 85 LEU A C 1
ATOM 626 O O . LEU A 1 85 ? 4.975 0.478 -10.961 1.00 83.44 85 LEU A O 1
ATOM 630 N N . PHE A 1 86 ? 6.317 1.859 -12.116 1.00 84.56 86 PHE A N 1
ATOM 631 C CA . PHE A 1 86 ? 5.810 3.086 -11.516 1.00 84.56 86 PHE A CA 1
ATOM 632 C C . PHE A 1 86 ? 4.296 3.231 -11.719 1.00 84.56 86 PHE A C 1
ATOM 634 O O . PHE A 1 86 ? 3.562 3.473 -10.759 1.00 84.56 86 PHE A O 1
ATOM 641 N N . VAL A 1 87 ? 3.813 3.026 -12.948 1.00 87.25 87 VAL A N 1
ATOM 642 C CA . VAL A 1 87 ? 2.388 3.145 -13.284 1.00 87.25 87 VAL A CA 1
ATOM 643 C C . VAL A 1 87 ? 1.570 2.038 -12.622 1.00 87.25 87 VAL A C 1
ATOM 645 O O . VAL A 1 87 ? 0.554 2.330 -11.993 1.00 87.25 87 VAL A O 1
ATOM 648 N N . VAL A 1 88 ? 2.008 0.779 -12.715 1.00 86.56 88 VAL A N 1
ATOM 649 C CA . VAL A 1 88 ? 1.266 -0.368 -12.169 1.00 86.56 88 VAL A CA 1
ATOM 650 C C . VAL A 1 88 ? 1.215 -0.306 -10.644 1.00 86.56 88 VAL A C 1
ATOM 652 O O . VAL A 1 88 ? 0.137 -0.387 -10.060 1.00 86.56 88 VAL A O 1
ATOM 655 N N . VAL A 1 89 ? 2.353 -0.101 -9.977 1.00 84.12 89 VAL A N 1
ATOM 656 C CA . VAL A 1 89 ? 2.411 -0.015 -8.510 1.00 84.12 89 VAL A CA 1
ATOM 657 C C . VAL A 1 89 ? 1.679 1.226 -8.011 1.00 84.12 89 VAL A C 1
ATOM 659 O O . VAL A 1 89 ? 0.948 1.142 -7.023 1.00 84.12 89 VAL A O 1
ATOM 662 N N . GLY A 1 90 ? 1.817 2.366 -8.692 1.00 80.88 90 GLY A N 1
ATOM 663 C CA . GLY A 1 90 ? 1.082 3.588 -8.369 1.00 80.88 90 GLY A CA 1
ATOM 664 C C . GLY A 1 90 ? -0.432 3.383 -8.446 1.00 80.88 90 GLY A C 1
ATOM 665 O O . GLY A 1 90 ? -1.136 3.640 -7.470 1.00 80.88 90 GLY A O 1
ATOM 666 N N . ALA A 1 91 ? -0.929 2.836 -9.558 1.00 85.38 91 ALA A N 1
ATOM 667 C CA . ALA A 1 91 ? -2.353 2.573 -9.756 1.00 85.38 91 ALA A CA 1
ATOM 668 C C . ALA A 1 91 ? -2.904 1.531 -8.769 1.00 85.38 91 ALA A C 1
ATOM 670 O O . ALA A 1 91 ? -3.975 1.730 -8.196 1.00 85.38 91 ALA A O 1
ATOM 671 N N . CYS A 1 92 ? -2.169 0.442 -8.523 1.00 86.44 92 CYS A N 1
ATOM 672 C CA . CYS A 1 92 ? -2.599 -0.613 -7.605 1.00 86.44 92 CYS A CA 1
ATOM 673 C C . CYS A 1 92 ? -2.528 -0.189 -6.131 1.00 86.44 92 CYS A C 1
ATOM 675 O O . CYS A 1 92 ? -3.372 -0.609 -5.343 1.00 86.44 92 CYS A O 1
ATOM 677 N N . SER A 1 93 ? -1.552 0.635 -5.734 1.00 84.69 93 SER A N 1
ATOM 678 C CA . SER A 1 93 ? -1.418 1.113 -4.348 1.00 84.6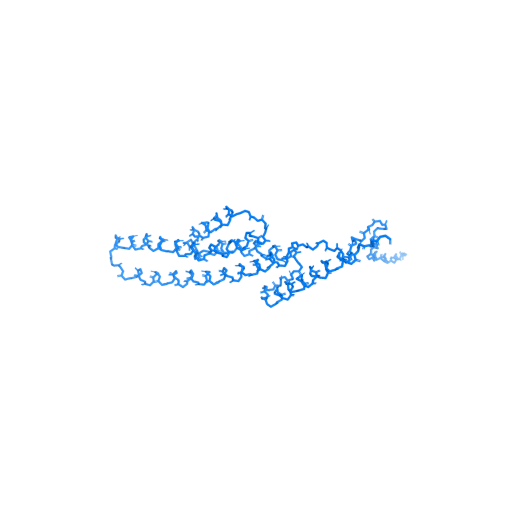9 93 SER A CA 1
ATOM 679 C C . SER A 1 93 ? -2.393 2.239 -4.004 1.00 84.69 93 SER A C 1
ATOM 681 O O . SER A 1 93 ? -2.839 2.320 -2.858 1.00 84.69 93 SER A O 1
ATOM 683 N N . PHE A 1 94 ? -2.780 3.065 -4.983 1.00 83.81 94 PHE A N 1
ATOM 684 C CA . PHE A 1 94 ? -3.663 4.214 -4.788 1.00 83.81 94 PHE A CA 1
ATOM 685 C C . PHE A 1 94 ? -4.962 3.922 -4.015 1.00 83.81 94 PHE A C 1
ATOM 687 O O . PHE A 1 94 ? -5.200 4.594 -3.007 1.00 83.81 94 PHE A O 1
ATOM 694 N N . PRO A 1 95 ? -5.803 2.933 -4.388 1.00 84.88 95 PRO A N 1
ATOM 695 C CA . PRO A 1 95 ? -7.052 2.684 -3.670 1.00 84.88 95 PRO A CA 1
ATOM 696 C C . PRO A 1 95 ? -6.817 2.297 -2.205 1.00 84.88 95 PRO A C 1
ATOM 698 O O . PRO A 1 95 ? -7.604 2.674 -1.339 1.00 84.88 95 PRO A O 1
ATOM 701 N N . TYR A 1 96 ? -5.731 1.585 -1.900 1.00 87.31 96 TYR A N 1
ATOM 702 C CA . TYR A 1 96 ? -5.413 1.165 -0.535 1.00 87.31 96 TYR A CA 1
ATOM 703 C C . TYR A 1 96 ? -4.800 2.297 0.289 1.00 87.31 96 TYR A C 1
ATOM 705 O O . TYR A 1 96 ? -5.181 2.490 1.442 1.00 87.31 96 TYR A O 1
ATOM 713 N N . ASN A 1 97 ? -3.933 3.107 -0.318 1.00 84.25 97 ASN A N 1
ATOM 714 C CA . ASN A 1 97 ? -3.408 4.322 0.299 1.00 84.25 97 ASN A CA 1
ATOM 715 C C . ASN A 1 97 ? -4.526 5.325 0.600 1.00 84.25 97 ASN A C 1
ATOM 717 O O . ASN A 1 97 ? -4.512 5.947 1.660 1.00 84.25 97 ASN A O 1
ATOM 721 N N . ARG A 1 98 ? -5.538 5.427 -0.273 1.00 84.94 98 ARG A N 1
ATOM 722 C CA . ARG A 1 98 ? -6.733 6.246 -0.027 1.00 84.94 98 ARG A CA 1
ATOM 723 C C . ARG A 1 98 ? -7.535 5.745 1.172 1.00 84.94 98 ARG A C 1
ATOM 725 O O . ARG A 1 98 ? -7.976 6.550 1.983 1.00 84.94 98 ARG A O 1
ATOM 732 N N . LYS A 1 99 ? -7.677 4.426 1.337 1.00 84.06 99 LYS A N 1
ATOM 733 C CA . LYS A 1 99 ? -8.334 3.836 2.517 1.00 84.06 99 LYS A CA 1
ATOM 734 C C . LYS A 1 99 ? -7.561 4.102 3.815 1.00 84.06 99 LYS A C 1
ATOM 736 O O . LYS A 1 99 ? -8.174 4.451 4.820 1.00 84.06 99 LYS A O 1
ATOM 741 N N . ILE A 1 100 ? -6.228 4.009 3.789 1.00 83.19 100 ILE A N 1
ATOM 742 C CA . ILE A 1 100 ? -5.381 4.356 4.946 1.00 83.19 100 ILE A CA 1
ATOM 743 C C . ILE A 1 100 ? -5.498 5.847 5.277 1.00 83.19 100 ILE A C 1
ATOM 745 O O . ILE A 1 100 ? -5.628 6.205 6.445 1.00 83.19 100 ILE A O 1
ATOM 749 N N . ALA A 1 101 ? -5.482 6.712 4.260 1.00 82.12 101 ALA A N 1
ATOM 750 C CA . ALA A 1 101 ? -5.651 8.149 4.438 1.00 82.12 101 ALA A CA 1
ATOM 751 C C . ALA A 1 101 ? -7.014 8.478 5.061 1.00 82.12 101 ALA A C 1
ATOM 753 O O . ALA A 1 101 ? -7.055 9.173 6.072 1.00 82.12 101 ALA A O 1
ATOM 754 N N . PHE A 1 102 ? -8.102 7.904 4.537 1.00 82.81 102 PHE A N 1
ATOM 755 C CA . PHE A 1 102 ? -9.445 8.072 5.094 1.00 82.81 102 PHE A CA 1
ATOM 756 C C . PHE A 1 102 ? -9.513 7.655 6.566 1.00 82.81 102 PHE A C 1
ATOM 758 O O . PHE A 1 102 ? -9.959 8.427 7.412 1.00 82.81 102 PHE A O 1
ATOM 765 N N . GLY A 1 103 ? -9.013 6.463 6.895 1.00 78.00 103 GLY A N 1
ATOM 766 C CA . GLY A 1 103 ? -9.059 5.961 8.265 1.00 78.00 103 GLY A CA 1
ATOM 767 C C . GLY A 1 103 ? -8.152 6.706 9.253 1.00 78.00 103 GLY A C 1
ATOM 768 O O . GLY A 1 103 ? -8.378 6.638 10.457 1.00 78.00 103 GLY A O 1
ATOM 769 N N . LYS A 1 104 ? -7.165 7.462 8.753 1.00 79.75 104 LYS A N 1
ATOM 770 C CA . LYS A 1 104 ? -6.334 8.394 9.532 1.00 79.75 104 LYS A CA 1
ATOM 771 C C . LYS A 1 104 ? -6.896 9.826 9.579 1.00 79.75 104 LYS A C 1
ATOM 773 O O . LYS A 1 104 ? -6.353 10.674 10.282 1.00 79.75 104 LYS A O 1
ATOM 778 N N . GLY A 1 105 ? -7.947 10.126 8.814 1.00 78.25 105 GLY A N 1
ATOM 779 C CA . GLY A 1 105 ? -8.487 11.482 8.674 1.00 78.25 105 GLY A CA 1
ATOM 780 C C . GLY A 1 105 ? -7.620 12.414 7.816 1.00 78.25 105 GLY A C 1
ATOM 781 O O . GLY A 1 105 ? -7.639 13.628 7.997 1.00 78.25 105 GLY A O 1
ATOM 782 N N . TRP A 1 106 ? -6.819 11.867 6.903 1.00 79.88 106 TRP A N 1
ATOM 783 C CA . TRP A 1 106 ? -6.042 12.642 5.937 1.00 79.88 106 TRP A CA 1
ATOM 784 C C . TRP A 1 106 ? -6.878 13.014 4.712 1.00 79.88 106 TRP A C 1
ATOM 786 O O . TRP A 1 106 ? -7.670 12.210 4.226 1.00 79.88 106 TRP A O 1
ATOM 796 N N . GLY A 1 107 ? -6.644 14.213 4.171 1.00 75.12 107 GLY A N 1
ATOM 797 C CA . GLY A 1 107 ? -7.198 14.611 2.877 1.00 75.12 107 GLY A CA 1
ATOM 798 C C . GLY A 1 107 ? -6.599 13.809 1.716 1.00 75.12 107 GLY A C 1
ATOM 799 O O . GLY A 1 107 ? -5.467 13.321 1.798 1.00 75.12 107 GLY A O 1
ATOM 800 N N . ASP A 1 108 ? -7.337 13.722 0.607 1.00 72.75 108 ASP A N 1
ATOM 801 C CA . ASP A 1 108 ? -6.980 12.905 -0.565 1.00 72.75 108 ASP A CA 1
ATOM 802 C C . ASP A 1 108 ? -5.604 13.245 -1.168 1.00 72.75 108 ASP A C 1
ATOM 804 O O . ASP A 1 108 ? -4.916 12.365 -1.691 1.00 72.75 108 ASP A O 1
ATOM 808 N N . GLY A 1 109 ? -5.141 14.493 -1.031 1.00 70.62 109 GLY A N 1
ATOM 809 C CA . GLY A 1 109 ? -3.810 14.916 -1.484 1.00 70.62 109 GLY A CA 1
ATOM 810 C C . GLY A 1 109 ? -2.661 14.133 -0.835 1.00 70.62 109 GLY A C 1
ATOM 811 O O . GLY A 1 109 ? -1.689 13.784 -1.506 1.00 70.62 109 GLY A O 1
ATOM 812 N N . ASN A 1 110 ? -2.799 13.759 0.441 1.00 74.75 110 ASN A N 1
ATOM 813 C CA . ASN A 1 110 ? -1.786 12.966 1.143 1.00 74.75 110 ASN A CA 1
ATOM 814 C C . ASN A 1 110 ? -1.774 11.506 0.666 1.00 74.75 110 ASN A C 1
ATOM 816 O O . ASN A 1 110 ? -0.718 10.874 0.649 1.00 74.75 110 ASN A O 1
ATOM 820 N N . ALA A 1 111 ? -2.925 10.973 0.239 1.00 69.38 111 ALA A N 1
ATOM 821 C CA . ALA A 1 111 ? -3.016 9.635 -0.346 1.00 69.38 111 ALA A CA 1
ATOM 822 C C . ALA A 1 111 ? -2.320 9.568 -1.713 1.00 69.38 111 ALA A C 1
ATOM 824 O O . ALA A 1 111 ? -1.624 8.592 -2.012 1.00 69.38 111 ALA A O 1
ATOM 825 N N . ILE A 1 112 ? -2.470 10.620 -2.524 1.00 75.25 112 ILE A N 1
ATOM 826 C CA . ILE A 1 112 ? -1.775 10.760 -3.808 1.00 75.25 112 ILE A CA 1
ATOM 827 C C . ILE A 1 112 ? -0.265 10.821 -3.567 1.00 75.25 112 ILE A C 1
ATOM 829 O O . ILE A 1 112 ? 0.472 10.023 -4.143 1.00 75.25 112 ILE A O 1
ATOM 833 N N . LEU A 1 113 ? 0.194 11.697 -2.667 1.00 74.88 113 LEU A N 1
ATOM 834 C CA . LEU A 1 113 ? 1.620 11.850 -2.376 1.00 74.88 113 LEU A CA 1
ATOM 835 C C . LEU A 1 113 ? 2.242 10.550 -1.843 1.00 74.88 113 LEU A C 1
ATOM 837 O O . LEU A 1 113 ? 3.314 10.153 -2.294 1.00 74.88 113 LEU A O 1
ATOM 841 N N . ALA A 1 114 ? 1.547 9.838 -0.952 1.00 73.00 114 ALA A N 1
ATOM 842 C CA . ALA A 1 114 ? 1.991 8.538 -0.451 1.00 73.00 114 ALA A CA 1
ATOM 843 C C . ALA A 1 114 ? 2.087 7.476 -1.560 1.00 73.00 114 ALA A C 1
ATOM 845 O O . ALA A 1 114 ? 3.014 6.664 -1.565 1.00 73.00 114 ALA A O 1
ATOM 846 N N . SER A 1 115 ? 1.166 7.498 -2.526 1.00 69.38 115 SER A N 1
ATOM 847 C CA . SER A 1 115 ? 1.181 6.581 -3.673 1.00 69.38 115 SER A CA 1
ATOM 848 C C . SER A 1 115 ? 2.324 6.900 -4.632 1.00 69.38 115 SER A C 1
ATOM 850 O O . SER A 1 115 ? 3.022 5.987 -5.065 1.00 69.38 115 SER A O 1
A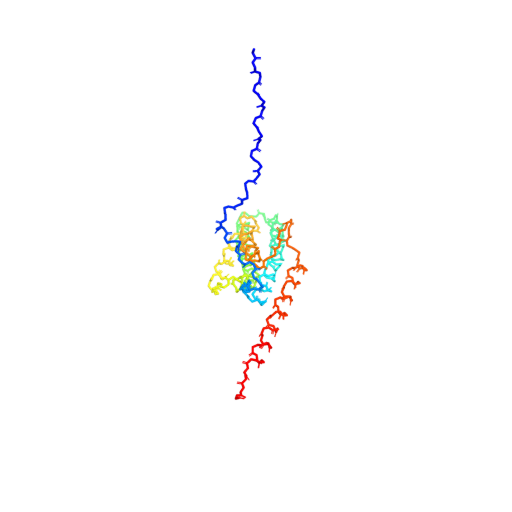TOM 852 N N . LEU A 1 116 ? 2.582 8.186 -4.888 1.00 76.94 116 LEU A N 1
ATOM 853 C CA . LEU A 1 116 ? 3.719 8.639 -5.690 1.00 76.94 116 LEU A CA 1
ATOM 854 C C . LEU A 1 116 ? 5.053 8.281 -5.031 1.00 76.94 116 LEU A C 1
ATOM 856 O O . LEU A 1 116 ? 5.936 7.758 -5.700 1.00 76.94 116 LEU A O 1
ATOM 860 N N . LEU A 1 117 ? 5.188 8.491 -3.719 1.00 77.19 117 LEU A N 1
ATOM 861 C CA . LEU A 1 117 ? 6.375 8.095 -2.957 1.00 77.19 117 LEU A CA 1
ATOM 862 C C . LEU A 1 117 ? 6.572 6.576 -2.986 1.00 77.19 117 LEU A C 1
ATOM 864 O O . LEU A 1 117 ? 7.677 6.102 -3.232 1.00 77.19 117 LEU A O 1
ATOM 868 N N . THR A 1 118 ? 5.505 5.799 -2.799 1.00 71.44 118 THR A N 1
ATOM 869 C CA . THR A 1 118 ? 5.572 4.330 -2.864 1.00 71.44 118 THR A CA 1
ATOM 870 C C . THR A 1 118 ? 5.980 3.848 -4.258 1.00 71.44 118 THR A C 1
ATOM 872 O O . THR A 1 118 ? 6.830 2.966 -4.376 1.00 71.44 118 THR A O 1
ATOM 875 N N . ALA A 1 119 ? 5.432 4.459 -5.311 1.00 71.75 119 ALA A N 1
ATOM 876 C CA . ALA A 1 119 ? 5.794 4.172 -6.694 1.00 71.75 119 ALA A CA 1
ATOM 877 C C . ALA A 1 119 ? 7.238 4.589 -7.015 1.00 71.75 119 ALA A C 1
ATOM 879 O O . ALA A 1 119 ? 7.954 3.836 -7.665 1.00 71.75 119 ALA A O 1
ATOM 880 N N . LEU A 1 120 ? 7.714 5.727 -6.506 1.00 76.19 120 LEU A N 1
ATOM 881 C CA . LEU A 1 120 ? 9.097 6.177 -6.678 1.00 76.19 120 LEU A CA 1
ATOM 882 C C . LEU A 1 120 ? 10.092 5.227 -5.984 1.00 76.19 120 LEU A C 1
ATOM 884 O O . LEU A 1 120 ? 11.103 4.835 -6.565 1.00 76.19 120 LEU A O 1
ATOM 888 N N . PHE A 1 121 ? 9.784 4.794 -4.757 1.00 72.50 121 PHE A N 1
ATOM 889 C CA . PHE A 1 121 ? 10.619 3.856 -3.999 1.00 72.50 121 PHE A CA 1
ATOM 890 C C . PHE A 1 121 ? 10.488 2.394 -4.458 1.00 72.50 121 PHE A C 1
ATOM 892 O O . PHE A 1 121 ? 11.274 1.551 -4.011 1.00 72.50 121 PHE A O 1
ATOM 899 N N . SER A 1 122 ? 9.547 2.081 -5.360 1.00 67.31 122 SER A N 1
ATOM 900 C CA . SER A 1 122 ? 9.351 0.738 -5.936 1.00 67.31 122 SER A CA 1
ATOM 901 C C . SER A 1 122 ? 10.629 0.167 -6.556 1.00 67.31 122 SER A C 1
ATOM 903 O O . SER A 1 122 ? 10.886 -1.032 -6.448 1.00 67.31 122 SER A O 1
ATOM 905 N N . TRP A 1 123 ? 11.478 1.045 -7.087 1.00 66.19 123 TRP A N 1
ATOM 906 C CA . TRP A 1 123 ? 12.724 0.701 -7.758 1.00 66.19 123 TRP A CA 1
ATOM 907 C C . TRP A 1 123 ? 13.893 0.382 -6.818 1.00 66.19 123 TRP A C 1
ATOM 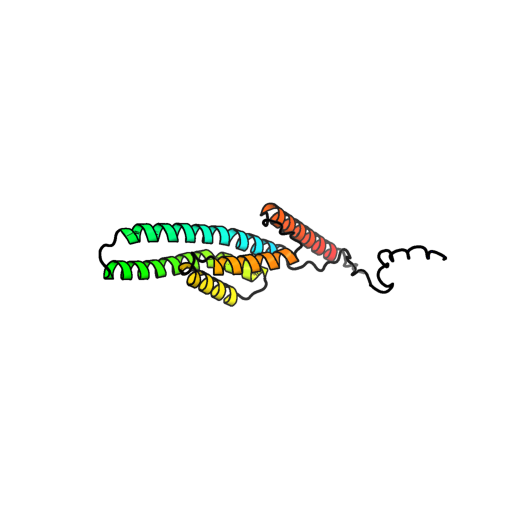909 O O . TRP A 1 123 ? 14.669 -0.531 -7.089 1.00 66.19 123 TRP A O 1
ATOM 919 N N . LEU A 1 124 ? 14.039 1.122 -5.710 1.00 62.66 124 LEU A N 1
ATOM 920 C CA . LEU A 1 124 ? 15.279 1.103 -4.920 1.00 62.66 124 LEU A CA 1
ATOM 921 C C . LEU A 1 124 ? 15.448 -0.177 -4.080 1.00 62.66 124 LEU A C 1
ATOM 923 O O . LEU A 1 124 ? 16.575 -0.543 -3.776 1.00 62.66 124 LEU A O 1
ATOM 927 N N . CYS A 1 125 ? 14.347 -0.850 -3.717 1.00 63.44 125 CYS A N 1
ATOM 928 C CA . CYS A 1 125 ? 14.306 -2.111 -2.953 1.00 63.44 125 CYS A CA 1
ATOM 929 C C . CYS A 1 125 ? 12.918 -2.783 -3.075 1.00 63.44 125 CYS A C 1
ATOM 931 O O . CYS A 1 125 ? 12.267 -3.060 -2.067 1.00 63.44 125 CYS A O 1
ATOM 933 N N . CYS A 1 126 ? 12.391 -2.969 -4.290 1.00 66.19 126 CYS A N 1
ATOM 934 C CA . CYS A 1 126 ? 11.028 -3.496 -4.498 1.00 66.19 126 CYS A CA 1
ATOM 935 C C . CYS A 1 126 ? 9.945 -2.717 -3.714 1.00 66.19 126 CYS A C 1
ATOM 937 O O . CYS A 1 126 ? 8.952 -3.293 -3.268 1.00 66.19 126 CYS A O 1
ATOM 939 N N . GLY A 1 127 ? 10.118 -1.408 -3.497 1.00 64.62 127 GLY A N 1
ATOM 940 C CA . GLY A 1 127 ? 9.110 -0.582 -2.816 1.00 64.62 127 GLY A CA 1
ATOM 941 C C . GLY A 1 127 ? 8.984 -0.806 -1.320 1.00 64.62 127 GLY A C 1
ATOM 942 O O . GLY A 1 127 ? 8.046 -0.288 -0.715 1.00 64.62 127 GLY A O 1
ATOM 943 N N . ILE A 1 128 ? 9.921 -1.538 -0.709 1.00 76.62 128 ILE A N 1
ATOM 944 C CA . ILE A 1 128 ? 9.821 -1.932 0.696 1.00 76.62 128 ILE A CA 1
ATOM 945 C C . ILE A 1 128 ? 9.734 -0.730 1.644 1.00 76.62 128 ILE A C 1
ATOM 947 O O . ILE A 1 128 ? 8.977 -0.773 2.606 1.00 76.62 128 ILE A O 1
ATOM 951 N N . PHE A 1 129 ? 10.426 0.374 1.347 1.00 78.94 129 PHE A N 1
ATOM 952 C CA . PHE A 1 129 ? 10.395 1.579 2.180 1.00 78.94 129 PHE A CA 1
ATOM 953 C C . PHE A 1 129 ? 9.009 2.234 2.207 1.00 78.94 129 PHE A C 1
ATOM 955 O O . PHE A 1 129 ? 8.466 2.462 3.286 1.00 78.94 129 PHE A O 1
ATOM 962 N N . GLY A 1 130 ? 8.405 2.484 1.039 1.00 73.94 130 GLY A N 1
ATOM 963 C CA . GLY A 1 130 ? 7.054 3.055 0.958 1.00 73.94 130 GLY A CA 1
ATOM 964 C C . GLY A 1 130 ? 6.008 2.147 1.609 1.00 73.94 130 GLY A C 1
ATOM 965 O O . GLY A 1 130 ? 5.159 2.611 2.371 1.00 73.94 130 GLY A O 1
ATOM 966 N N . TYR A 1 131 ? 6.144 0.836 1.394 1.00 81.94 131 TYR A N 1
ATOM 967 C CA . TYR A 1 131 ? 5.310 -0.173 2.037 1.00 81.94 131 TYR A CA 1
ATOM 968 C C . TYR A 1 131 ? 5.439 -0.150 3.570 1.00 81.94 131 TYR A C 1
ATOM 970 O O . TYR A 1 131 ? 4.421 -0.055 4.253 1.00 81.94 131 TYR A O 1
ATOM 978 N N . ILE A 1 132 ? 6.660 -0.166 4.122 1.00 83.56 132 ILE A N 1
ATOM 979 C CA . ILE A 1 132 ? 6.902 -0.125 5.575 1.00 83.56 132 ILE A CA 1
ATOM 980 C C . ILE A 1 132 ? 6.311 1.144 6.189 1.00 83.56 132 ILE A C 1
ATOM 982 O O . ILE A 1 132 ? 5.660 1.065 7.229 1.00 83.56 132 ILE A O 1
ATOM 986 N N . VAL A 1 133 ? 6.496 2.305 5.555 1.00 84.44 133 VAL A N 1
ATOM 987 C CA . VAL A 1 133 ? 5.968 3.576 6.071 1.00 84.44 133 VAL A CA 1
ATOM 988 C C . VAL A 1 133 ? 4.441 3.534 6.157 1.00 84.44 133 VAL A C 1
ATOM 990 O O . VAL A 1 133 ? 3.880 3.819 7.216 1.00 84.44 133 VAL A O 1
ATOM 993 N N . MET A 1 134 ? 3.754 3.114 5.091 1.00 83.81 134 MET A N 1
ATOM 994 C CA . MET A 1 134 ? 2.287 3.037 5.091 1.00 83.81 134 MET A CA 1
ATOM 995 C C . MET A 1 134 ? 1.756 1.955 6.041 1.00 83.81 134 MET A C 1
ATOM 997 O O . MET A 1 134 ? 0.760 2.177 6.732 1.00 83.81 134 MET A O 1
ATOM 1001 N N . GLN A 1 135 ? 2.454 0.823 6.152 1.00 84.38 135 GLN A N 1
ATOM 1002 C CA . GLN A 1 135 ? 2.167 -0.231 7.129 1.00 84.38 135 GLN A CA 1
ATOM 1003 C C . GLN A 1 135 ? 2.285 0.273 8.568 1.00 84.38 135 GLN A C 1
ATOM 1005 O O . GLN A 1 135 ? 1.393 0.022 9.378 1.00 84.38 135 GLN A O 1
ATOM 1010 N N . GLN A 1 136 ? 3.359 0.999 8.896 1.00 85.31 136 GLN A N 1
ATOM 1011 C CA . GLN A 1 136 ? 3.557 1.567 10.228 1.00 85.31 136 GLN A CA 1
ATOM 1012 C C . GLN A 1 136 ? 2.505 2.623 10.546 1.00 85.31 136 GLN A C 1
ATOM 1014 O O . GLN A 1 136 ? 1.970 2.624 11.652 1.00 85.31 136 GLN A O 1
ATOM 1019 N N . ILE A 1 137 ? 2.157 3.475 9.578 1.00 85.12 137 ILE A N 1
ATOM 1020 C CA . ILE A 1 137 ? 1.092 4.465 9.737 1.00 85.12 137 ILE A CA 1
ATOM 1021 C C . ILE A 1 137 ? -0.232 3.766 10.052 1.00 85.12 137 ILE A C 1
ATOM 1023 O O . ILE A 1 137 ? -0.829 4.051 11.090 1.00 85.12 137 ILE A O 1
ATOM 1027 N N . ALA A 1 138 ? -0.656 2.816 9.219 1.00 84.12 138 ALA A N 1
ATOM 1028 C CA . ALA A 1 138 ? -1.901 2.088 9.433 1.00 84.12 138 ALA A CA 1
ATOM 1029 C C . ALA A 1 138 ? -1.894 1.319 10.765 1.00 84.12 138 ALA A C 1
ATOM 1031 O O . ALA A 1 138 ? -2.875 1.353 11.500 1.00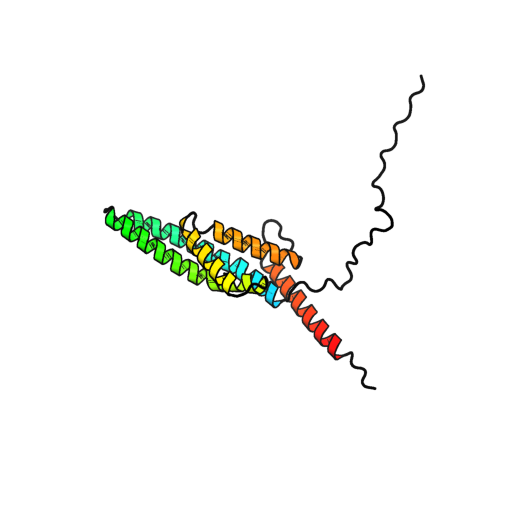 84.12 138 ALA A O 1
ATOM 1032 N N . MET A 1 139 ? -0.779 0.678 11.129 1.00 84.06 139 MET A N 1
ATOM 1033 C CA . MET A 1 139 ? -0.653 -0.046 12.397 1.00 84.06 139 MET A CA 1
ATOM 1034 C C . MET A 1 139 ? -0.692 0.886 13.611 1.00 84.06 139 MET A C 1
ATOM 1036 O O . MET A 1 139 ? -1.345 0.564 14.601 1.00 84.06 139 MET A O 1
ATOM 1040 N N . SER A 1 140 ? -0.012 2.032 13.550 1.00 85.12 140 SER A N 1
ATOM 1041 C CA . SER A 1 140 ? -0.044 3.038 14.617 1.00 85.12 140 SER A CA 1
ATOM 1042 C C . SER A 1 140 ? -1.455 3.576 14.834 1.00 85.12 140 SER A C 1
ATOM 1044 O O . SER A 1 140 ? -1.866 3.762 15.975 1.00 85.12 140 SER A O 1
ATOM 1046 N N . GLU A 1 141 ? -2.214 3.744 13.751 1.00 84.75 141 GLU A N 1
ATOM 1047 C CA . GLU A 1 141 ? -3.585 4.229 13.795 1.00 84.75 141 GLU A CA 1
ATOM 1048 C C . GLU A 1 141 ? -4.530 3.159 14.349 1.00 84.75 141 GLU A C 1
ATOM 1050 O O . GLU A 1 141 ? -5.259 3.422 15.298 1.00 84.75 141 GLU A O 1
ATOM 1055 N N . MET A 1 142 ? -4.435 1.916 13.865 1.00 83.31 142 MET A N 1
ATOM 1056 C CA . MET A 1 142 ? -5.211 0.778 14.376 1.00 83.31 142 MET A CA 1
ATOM 1057 C C . MET A 1 142 ? -4.947 0.500 15.865 1.00 83.31 142 MET A C 1
ATOM 1059 O O . MET A 1 142 ? -5.873 0.149 16.594 1.00 83.31 142 MET A O 1
ATOM 1063 N N . LYS A 1 143 ? -3.716 0.700 16.359 1.00 83.25 143 LYS A N 1
ATOM 1064 C CA . LYS A 1 143 ? -3.389 0.556 17.791 1.00 83.25 143 LYS A CA 1
ATOM 1065 C C . LYS A 1 143 ? -4.191 1.508 18.683 1.00 83.25 143 LYS A C 1
ATOM 1067 O O . LYS A 1 143 ? -4.493 1.141 19.816 1.00 83.25 143 LYS A O 1
ATOM 1072 N N . LYS A 1 144 ? -4.574 2.690 18.188 1.00 83.19 144 LYS A N 1
ATOM 1073 C CA . LYS A 1 144 ? -5.389 3.656 18.947 1.00 83.19 144 LYS A CA 1
ATOM 1074 C C . LYS A 1 144 ? -6.818 3.165 19.187 1.00 83.19 144 LYS A C 1
ATOM 1076 O O . LYS A 1 144 ? -7.403 3.507 20.205 1.00 83.19 144 LYS A O 1
ATOM 1081 N N . TYR A 1 145 ? -7.327 2.288 18.320 1.00 77.38 145 TYR A N 1
ATOM 1082 C CA . TYR A 1 145 ? -8.600 1.586 18.518 1.00 77.38 145 TYR A CA 1
ATOM 1083 C C . TYR A 1 145 ? -8.496 0.447 19.555 1.00 77.38 145 TYR A C 1
ATOM 1085 O O . TYR A 1 145 ? -9.489 -0.198 19.867 1.00 77.38 145 TYR A O 1
ATOM 1093 N N . GLY A 1 146 ? -7.305 0.172 20.105 1.00 74.44 146 GLY A N 1
ATOM 1094 C CA . GLY A 1 146 ? -7.086 -0.881 21.104 1.00 74.44 146 GLY A CA 1
ATOM 1095 C C . GLY A 1 146 ? -6.616 -2.221 20.529 1.00 74.44 146 GLY A C 1
ATOM 1096 O O . GLY A 1 146 ? -6.496 -3.198 21.271 1.00 74.44 146 GLY A O 1
ATOM 1097 N N . LEU A 1 147 ? -6.295 -2.286 19.230 1.00 76.44 147 LEU A N 1
ATOM 1098 C CA . LEU A 1 147 ? -5.715 -3.483 18.617 1.00 76.44 147 LEU A CA 1
ATOM 1099 C C . LEU A 1 147 ? -4.319 -3.770 19.184 1.00 76.44 147 LEU A C 1
ATOM 1101 O O . LEU A 1 147 ? -3.353 -3.037 18.951 1.00 76.44 147 LEU A O 1
ATOM 1105 N N . LYS A 1 148 ? -4.195 -4.897 19.892 1.00 68.81 148 LYS A N 1
ATOM 1106 C CA . LYS A 1 148 ? -2.908 -5.426 20.354 1.00 68.81 148 LYS A CA 1
ATOM 1107 C C . LYS A 1 148 ? -2.167 -6.065 19.181 1.00 68.81 148 LYS A C 1
ATOM 1109 O O . LYS A 1 148 ? -2.367 -7.232 18.861 1.00 68.81 148 LYS A O 1
ATOM 1114 N N . ALA A 1 149 ? -1.298 -5.295 18.535 1.00 59.16 149 ALA A N 1
ATOM 1115 C CA . ALA A 1 149 ? -0.382 -5.823 17.529 1.00 59.16 149 ALA A CA 1
ATOM 1116 C C . ALA A 1 149 ? 0.813 -6.501 18.225 1.00 59.16 149 ALA A C 1
ATOM 1118 O O . ALA A 1 149 ? 1.728 -5.819 18.684 1.00 59.16 149 ALA A O 1
ATOM 1119 N N . GLY A 1 150 ? 0.769 -7.832 18.344 1.00 62.62 150 GLY A N 1
ATOM 1120 C CA . GLY A 1 150 ? 1.927 -8.667 18.695 1.00 62.62 150 GLY A CA 1
ATOM 1121 C C . GLY A 1 150 ? 2.842 -8.886 17.479 1.00 62.62 150 GLY A C 1
ATOM 1122 O O . GLY A 1 150 ? 3.133 -7.942 16.751 1.00 62.62 150 GLY A O 1
ATOM 1123 N N . LEU A 1 151 ? 3.234 -10.136 17.195 1.00 55.03 151 LEU A N 1
ATOM 1124 C CA . LEU A 1 151 ? 4.030 -10.559 16.015 1.00 55.03 151 LEU A CA 1
ATOM 1125 C C . LEU A 1 151 ? 3.292 -10.437 14.655 1.00 55.03 151 LEU A C 1
ATOM 1127 O O . LEU A 1 151 ? 3.559 -11.178 13.713 1.00 55.03 151 LEU A O 1
ATOM 1131 N N . GLY A 1 152 ? 2.334 -9.520 14.547 1.00 58.81 152 GLY A N 1
ATOM 1132 C CA . GLY A 1 152 ? 1.474 -9.334 13.384 1.00 58.81 152 GLY A CA 1
ATOM 1133 C C . GLY A 1 152 ? 0.034 -9.056 13.797 1.00 58.81 152 GLY A C 1
ATOM 1134 O O . GLY A 1 152 ? -0.455 -9.564 14.807 1.00 58.81 152 GLY A O 1
ATOM 1135 N N . LEU A 1 153 ? -0.654 -8.230 13.012 1.00 71.06 153 LEU A N 1
ATOM 1136 C CA . LEU A 1 153 ? -2.093 -8.045 13.152 1.00 71.06 153 LEU A CA 1
ATOM 1137 C C . LEU A 1 153 ? -2.788 -9.234 12.477 1.00 71.06 153 LEU A C 1
ATOM 1139 O O . LEU A 1 153 ? -2.441 -9.577 11.349 1.00 71.06 153 LEU A O 1
ATOM 1143 N N . ARG A 1 154 ? -3.766 -9.868 13.130 1.00 79.88 154 ARG A N 1
ATOM 1144 C CA . ARG A 1 154 ? -4.650 -10.836 12.463 1.00 79.88 154 ARG A CA 1
ATOM 1145 C C . ARG A 1 154 ? -5.875 -10.107 11.935 1.00 79.88 154 ARG A C 1
ATOM 1147 O O . ARG A 1 154 ? -6.531 -9.373 12.670 1.00 79.88 154 ARG A O 1
ATOM 1154 N N . LYS A 1 155 ? -6.225 -10.344 10.666 1.00 82.25 155 LYS A N 1
ATOM 1155 C CA . LYS A 1 155 ? -7.365 -9.666 10.022 1.00 82.25 155 LYS A CA 1
ATOM 1156 C C . LYS A 1 155 ? -8.664 -9.934 10.779 1.00 82.25 155 LYS A C 1
ATOM 1158 O O . LYS A 1 155 ? -9.478 -9.035 10.922 1.00 82.25 155 LYS A O 1
ATOM 1163 N N . LYS A 1 156 ? -8.821 -11.159 11.291 1.00 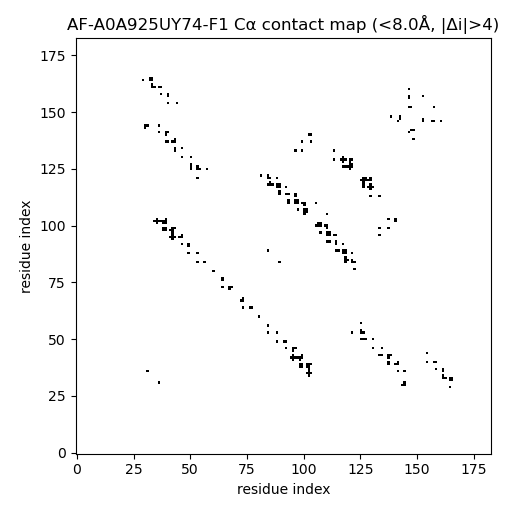82.25 156 LYS A N 1
ATOM 1164 C CA . LYS A 1 156 ? -9.992 -11.590 12.064 1.00 82.25 156 LYS A CA 1
ATOM 1165 C C . LYS A 1 156 ? -10.201 -10.734 13.314 1.00 82.25 156 LYS A C 1
ATOM 1167 O O . LYS A 1 156 ? -11.302 -10.240 13.513 1.00 82.25 156 LYS A O 1
ATOM 1172 N N . ASP A 1 157 ? -9.144 -10.501 14.085 1.00 82.44 157 ASP A N 1
ATOM 1173 C CA . ASP A 1 157 ? -9.217 -9.745 15.341 1.00 82.44 157 ASP A CA 1
ATOM 1174 C C . ASP A 1 157 ? -9.557 -8.272 15.075 1.00 82.44 157 ASP A C 1
ATOM 1176 O O . ASP A 1 157 ? -10.364 -7.674 15.781 1.00 82.44 157 ASP A O 1
ATOM 1180 N N . ALA A 1 158 ? -9.003 -7.702 14.000 1.00 82.81 158 ALA A N 1
ATOM 1181 C CA . ALA A 1 158 ? -9.313 -6.336 13.598 1.00 82.81 158 ALA A CA 1
ATOM 1182 C C . ALA A 1 158 ? -10.759 -6.183 13.096 1.00 82.81 158 ALA A C 1
ATOM 1184 O O . ALA A 1 158 ? -11.432 -5.224 13.456 1.00 82.81 158 ALA A O 1
ATOM 1185 N N . MET A 1 159 ? -11.265 -7.147 12.320 1.00 84.56 159 MET A N 1
ATOM 1186 C CA . MET A 1 159 ? -12.659 -7.141 11.856 1.00 84.56 159 MET A CA 1
ATOM 1187 C C . MET A 1 159 ? -13.657 -7.394 12.995 1.00 84.56 159 MET A C 1
ATOM 1189 O O . MET A 1 159 ? -14.743 -6.829 12.980 1.00 84.56 159 MET A O 1
ATOM 1193 N N . ALA A 1 160 ? -13.293 -8.192 14.004 1.00 84.12 160 ALA A N 1
ATOM 1194 C CA . ALA A 1 160 ? -14.120 -8.369 15.198 1.00 84.12 160 ALA A CA 1
ATOM 1195 C C . ALA A 1 160 ? -14.286 -7.051 15.972 1.00 84.12 160 ALA A C 1
ATOM 1197 O O . ALA A 1 160 ? -15.374 -6.752 16.454 1.00 84.12 160 ALA A O 1
ATOM 1198 N N . LEU A 1 161 ? -13.228 -6.236 16.041 1.00 82.31 161 LEU A N 1
ATOM 1199 C CA . LEU A 1 161 ? -13.285 -4.914 16.660 1.00 82.31 161 LEU A CA 1
ATOM 1200 C C . LEU A 1 161 ? -14.138 -3.924 15.848 1.00 82.31 161 LEU A C 1
ATOM 1202 O O . LEU A 1 161 ? -14.892 -3.155 16.436 1.00 82.31 161 LEU A O 1
ATOM 1206 N N . VAL A 1 162 ? -14.073 -3.974 14.510 1.00 84.81 162 VAL A N 1
ATOM 1207 C CA . VAL A 1 162 ? -14.973 -3.195 13.633 1.00 84.81 162 VAL A CA 1
ATOM 1208 C C . VAL A 1 162 ? -16.437 -3.507 13.947 1.00 84.81 162 VAL A C 1
ATOM 1210 O O . VAL A 1 162 ? -17.241 -2.590 14.090 1.00 84.81 162 VAL A O 1
ATOM 1213 N N . GLU A 1 163 ? -16.779 -4.788 14.099 1.00 84.88 163 GLU A N 1
ATOM 1214 C CA . GLU A 1 163 ? -18.152 -5.203 14.393 1.00 84.88 163 GLU A CA 1
ATOM 1215 C C . GLU A 1 163 ? -18.610 -4.737 15.781 1.00 84.88 163 GLU A C 1
ATOM 1217 O O . GLU A 1 163 ? -19.725 -4.244 15.938 1.00 84.88 163 GLU A O 1
ATOM 1222 N N . GLN A 1 164 ? -17.728 -4.808 16.784 1.00 83.12 164 GLN A N 1
ATOM 1223 C CA . GLN A 1 164 ? -18.010 -4.283 18.123 1.00 83.12 164 GLN A CA 1
ATOM 1224 C C . GLN A 1 164 ? -18.281 -2.774 18.104 1.00 83.12 164 GLN A C 1
ATOM 1226 O O . GLN A 1 164 ? -19.238 -2.321 18.730 1.00 83.12 164 GLN A O 1
ATOM 1231 N N . LEU A 1 165 ? -17.480 -2.002 17.363 1.00 81.62 165 LEU A N 1
ATOM 1232 C CA . LEU A 1 165 ? -17.683 -0.559 17.210 1.00 81.62 165 LEU A CA 1
ATOM 1233 C C . LEU A 1 165 ? -19.003 -0.251 16.503 1.00 81.62 165 LEU A C 1
ATOM 1235 O O . LEU A 1 165 ? -19.768 0.588 16.971 1.00 81.62 165 LEU A O 1
ATOM 1239 N N . ARG A 1 166 ? -19.318 -0.978 15.427 1.00 82.44 166 ARG A N 1
ATOM 1240 C CA . ARG A 1 166 ? -20.578 -0.808 14.694 1.00 82.44 166 ARG A CA 1
ATOM 1241 C C . ARG A 1 166 ? -21.793 -1.108 15.582 1.00 82.44 166 ARG A C 1
ATOM 1243 O O . ARG A 1 166 ? -22.757 -0.346 15.567 1.00 82.44 166 ARG A O 1
ATOM 1250 N N . ALA A 1 167 ? -21.722 -2.153 16.409 1.00 80.88 167 ALA A N 1
ATOM 1251 C CA . ALA A 1 167 ? -22.768 -2.494 17.375 1.00 80.88 167 ALA A CA 1
ATOM 1252 C C . ALA A 1 167 ? -22.930 -1.432 18.489 1.00 80.88 167 ALA A C 1
ATOM 1254 O O . ALA A 1 167 ? -24.049 -1.132 18.927 1.00 80.88 167 ALA A O 1
ATOM 1255 N N . GLN A 1 168 ? -21.830 -0.824 18.941 1.00 77.62 168 GLN A N 1
ATOM 1256 C CA . GLN A 1 168 ? -21.857 0.279 19.911 1.00 77.62 168 GLN A CA 1
ATOM 1257 C C . GLN A 1 168 ? -22.444 1.567 19.312 1.00 77.62 168 GLN A C 1
ATOM 1259 O O . GLN A 1 168 ? -23.253 2.236 19.962 1.00 77.62 168 GLN A O 1
ATOM 1264 N N . GLU A 1 169 ? -22.107 1.893 18.062 1.00 75.44 169 GLU A N 1
ATOM 1265 C CA . GLU A 1 169 ? -22.674 3.032 17.332 1.00 75.44 169 GLU A CA 1
ATOM 1266 C C . GLU A 1 169 ? -24.195 2.888 17.143 1.00 75.44 169 GLU A C 1
ATOM 1268 O O . GLU A 1 169 ? -24.941 3.844 17.382 1.00 75.44 169 GLU A O 1
ATOM 1273 N N . SER A 1 170 ? -24.685 1.693 16.787 1.00 71.38 170 SER A N 1
ATOM 1274 C CA . SER A 1 170 ? -26.129 1.439 16.668 1.00 71.38 170 SER A CA 1
ATOM 1275 C C . SER A 1 170 ? -26.857 1.542 18.009 1.00 71.38 170 SER A C 1
ATOM 1277 O O . SER A 1 170 ? -27.940 2.126 18.085 1.00 71.38 170 SER A O 1
ATOM 1279 N N . THR A 1 171 ? -26.254 1.039 19.088 1.00 65.12 171 THR A N 1
ATOM 1280 C CA . THR A 1 171 ? -26.846 1.104 20.435 1.00 65.12 171 THR A CA 1
ATOM 1281 C C . THR A 1 171 ? -26.935 2.551 20.929 1.00 65.12 171 THR A C 1
ATOM 1283 O O . THR A 1 171 ? -27.963 2.964 21.465 1.00 65.12 171 THR A O 1
ATOM 1286 N N . THR A 1 172 ? -25.904 3.358 20.663 1.00 60.66 172 THR A N 1
ATOM 1287 C CA . THR A 1 172 ? -25.859 4.781 21.037 1.00 60.66 172 THR A CA 1
ATOM 1288 C C . THR A 1 172 ? -26.919 5.603 20.294 1.00 60.66 172 THR A C 1
ATOM 1290 O O . THR A 1 172 ? -27.627 6.389 20.922 1.00 60.66 172 THR A O 1
ATOM 1293 N N . ARG A 1 173 ? -27.110 5.378 18.982 1.00 58.12 173 ARG A N 1
ATOM 1294 C CA . ARG A 1 173 ? -28.174 6.050 18.204 1.00 58.12 173 ARG A CA 1
ATOM 1295 C C . ARG A 1 173 ? -29.578 5.713 18.705 1.00 58.12 173 ARG A C 1
ATOM 1297 O O . ARG A 1 173 ? -30.434 6.591 18.750 1.00 58.12 173 ARG A O 1
ATOM 1304 N N . THR A 1 174 ? -29.802 4.466 19.110 1.00 56.69 174 THR A N 1
ATOM 1305 C CA . THR A 1 174 ? -31.116 4.010 19.592 1.00 56.69 174 THR A CA 1
ATOM 1306 C C . THR A 1 174 ? -31.417 4.552 20.998 1.00 56.69 174 THR A C 1
ATOM 1308 O O . THR A 1 174 ? -32.542 4.961 21.278 1.00 56.69 174 THR A O 1
ATOM 1311 N N . GLY A 1 175 ? -30.402 4.650 21.866 1.00 53.31 175 GLY A N 1
ATOM 1312 C CA . GLY A 1 175 ? -30.528 5.256 23.198 1.00 53.31 175 GLY A CA 1
ATOM 1313 C C . GLY A 1 175 ? -30.787 6.768 23.173 1.00 53.31 175 GLY A C 1
ATOM 1314 O O . GLY A 1 175 ? -31.546 7.271 23.998 1.00 53.31 175 GLY A O 1
ATOM 1315 N N . GLN A 1 176 ? -30.233 7.495 22.197 1.00 49.62 176 GLN A N 1
ATOM 1316 C CA . GLN A 1 176 ? -30.475 8.936 22.032 1.00 49.62 176 GLN A CA 1
ATOM 1317 C C . GLN A 1 176 ? -31.889 9.263 21.519 1.00 49.62 176 GLN A C 1
ATOM 1319 O O . GLN A 1 176 ? -32.414 10.331 21.823 1.00 49.62 176 GLN A O 1
ATOM 1324 N N . GLN A 1 177 ? -32.532 8.349 20.785 1.00 47.34 177 GLN A N 1
ATOM 1325 C CA . GLN A 1 177 ? -33.915 8.512 20.317 1.00 47.34 177 GLN A CA 1
ATOM 1326 C C . GLN A 1 177 ? -34.969 8.251 21.407 1.00 47.34 177 GLN A C 1
ATOM 1328 O O . GLN A 1 177 ? -36.085 8.751 21.300 1.00 47.34 177 GLN A O 1
ATOM 1333 N N . SER A 1 178 ? -34.623 7.518 22.470 1.00 50.34 178 SER A N 1
ATOM 1334 C CA . SER A 1 178 ? -35.528 7.228 23.595 1.00 50.34 178 SER A CA 1
ATOM 1335 C C . SER A 1 178 ? -35.523 8.309 24.690 1.00 50.34 178 SER A C 1
ATOM 1337 O O . SER A 1 178 ? -36.243 8.181 25.678 1.00 50.34 178 SER A O 1
ATOM 1339 N N . GLY A 1 179 ? -34.707 9.358 24.545 1.00 44.88 179 GLY A N 1
ATOM 1340 C CA . GLY A 1 179 ? -34.480 10.394 25.556 1.00 44.88 179 GLY A CA 1
ATOM 1341 C C . GLY A 1 179 ? -35.244 11.702 25.347 1.00 44.88 179 GLY A C 1
ATOM 1342 O O . GLY A 1 179 ? -34.793 12.722 25.858 1.00 44.88 179 GLY A O 1
ATOM 1343 N N . ASN A 1 180 ? -36.354 11.711 24.600 1.00 44.59 180 ASN A N 1
ATOM 1344 C CA . ASN A 1 180 ? -37.224 12.887 24.513 1.00 44.59 180 ASN A CA 1
ATOM 1345 C C . ASN A 1 180 ? -38.506 12.660 25.337 1.00 44.59 180 ASN A C 1
ATOM 1347 O O . ASN A 1 180 ? -39.501 12.191 24.777 1.00 44.59 180 ASN A O 1
ATOM 1351 N N . PRO A 1 181 ? -38.524 12.952 26.655 1.00 46.53 181 PRO A N 1
ATOM 1352 C CA . PRO A 1 181 ? -39.782 13.093 27.370 1.00 46.53 181 PRO A CA 1
ATOM 1353 C C . PRO A 1 181 ? -40.481 14.332 26.807 1.00 46.53 181 PRO A C 1
ATOM 1355 O O . PRO A 1 181 ? -40.106 15.471 27.074 1.00 46.53 181 PRO A O 1
ATOM 1358 N N . THR A 1 182 ? -41.459 14.092 25.940 1.00 49.75 182 THR A N 1
ATOM 1359 C CA . THR A 1 182 ? -42.369 15.137 25.482 1.00 49.75 182 THR A CA 1
ATOM 1360 C C . THR A 1 182 ? -43.455 15.246 26.548 1.00 49.75 182 THR A C 1
ATOM 1362 O O . THR A 1 182 ? -44.274 14.339 26.641 1.00 49.75 182 THR A O 1
ATOM 1365 N N . PHE A 1 183 ? -43.401 16.353 27.299 1.00 45.47 183 PHE A N 1
ATOM 1366 C CA . PHE A 1 183 ? -44.373 16.883 28.271 1.00 45.47 183 PHE A CA 1
ATOM 1367 C C . PHE A 1 183 ? -44.659 16.081 29.548 1.00 45.47 183 PHE A C 1
ATOM 1369 O O . PHE A 1 183 ? -45.141 14.933 29.476 1.00 45.47 183 PHE A O 1
#

pLDDT: mean 73.14, std 14.86, range [34.72, 89.69]

Foldseek 3Di:
DDDDDDDDDPDDPDPPPPPPPPPPDVPPPQQDALQLLVLLLCLLVQLVVLLVVLVVLVVVLVVVLVVDPDPVVSVVSVVVSLVVQLVSSLVSNLSSLCSLCSSVVHDSVVSNVLSNLQSVCCPVPNSVVSSVVSNVSSVVSLVVSVQDADVHGDSVVSVVSSVVRVVVVVVVVVVVVVPDPDD

Solvent-accessible surface area (backbone atoms only — not comparable to full-atom values): 10409 Å² total; per-residue (Å²): 137,83,85,78,80,84,80,80,77,84,65,87,72,76,75,64,94,79,67,72,71,75,81,83,48,100,70,66,73,70,68,73,51,36,67,30,52,46,27,22,53,53,13,48,58,44,44,52,55,45,43,52,50,40,45,53,48,54,55,52,52,54,60,60,54,75,74,47,93,42,74,67,54,40,51,52,47,52,54,52,49,50,52,51,49,31,52,52,48,24,62,62,35,32,67,25,37,41,25,33,24,52,38,70,72,46,58,71,67,59,17,51,51,53,20,52,49,24,23,64,34,32,74,82,59,50,15,48,66,36,49,51,52,54,43,50,51,32,50,59,54,48,39,69,68,66,52,80,66,68,103,56,79,55,70,66,65,56,52,53,50,29,51,53,42,45,54,49,54,54,51,52,58,55,56,63,69,73,67,68,88,78,128